Protein AF-A0A956H281-F1 (afdb_monomer_lite)

pLDDT: mean 87.61, std 15.19, range [28.48, 98.5]

Secondary structure (DSSP, 8-state):
----------TTSS--PPPPPP--SHHHHHHHHHHHHHTT-HHHHHHHHHHTHHHHHHHHHHHTS-SS--TTHHHHHHHHHHHHHHHHHHSS--HHHHHHH-TTS-HHHHHHHHHHHHHHHHHTT-HHHHHHHHHHHHHHHTT--SHHHHHHHHHHHHHHHHHHHHTT-HHHHHHHHHHHHHHHHHHT-HHHHHHHHHHHHHHHHHTTS--SSHHHHHHHHHHTT-HHHHHHHHHHHHH-TT---SEEEEEEETTEEEETTT----TT--EEEEEEESSPPPHHHHHHHHHHHHHHHTT-HHHHHHHHHHHHHH-TT--

Sequence (319 aa):
MKRATLAHMGIFDRFRRKPSAEPQTPAQLFEALKEALVTGEAQRFEALCREHRAEIVAAFPSWQKPGKAPEDLETTVQVLGTTAQFLATALGEPEPWRRLTEPEDNPFVRWQAAREGIMQRVEVLDYAGAVERALALLVDLDSCSGSGRDQEEEITRGMLGQLLRHLGRVDEALPHLEWTLARCQAQGDAEGIGVYLRQLHEADRDRGRPSTWALRLAEHLEANGDADEAAWLRSVVRRFPEGEPLLRMVVSVDGRRFELDEARLEEGRTVQVLFQRNREVLAPAQRWTERGREHGSGERFEEAIACFVAAAEADVHDP

Radius of gyration: 31.26 Å; chains: 1; bounding box: 123×38×73 Å

Foldseek 3Di:
DDDDDDDDDDPPPPPDDDPDPDQPDLVSLLVQLLVCVVVVVVVSNLVSCVVCVVVCLVCLVVLVCPVDQDPCNPSSVVSLQVSQVCCVPPVVNNVSVCVAPPDPPDVVNVLVVLQVVLVVCVVVLNLVVSLVSLVVSLVVLVVDDDDVSVVSLLVSLCSNLLSCVLQLVLVVSVVSLVVNLVVCVVVVVLVSVLVSLVSQQQSCLSVQAQRPSLQVNLVSCVVVPNNLSSVVSVVQCVVCVGGDDQKFKWKQWQNGIDGPVGDDDDPPIDIDIDIDGSHDQRPSLVVLQVVLVVCVVVVNNVSSVVSNVSSCVSGVPPD

Structure (mmCIF, N/CA/C/O backbone):
data_AF-A0A956H281-F1
#
_entry.id   AF-A0A956H281-F1
#
loop_
_atom_site.group_PDB
_atom_site.id
_atom_site.type_symbol
_atom_site.label_atom_id
_atom_site.label_alt_id
_atom_site.label_comp_id
_atom_site.label_asym_id
_atom_site.label_entity_id
_atom_site.label_seq_id
_atom_site.pdbx_PDB_ins_code
_atom_site.Cartn_x
_atom_site.Cartn_y
_atom_site.Cartn_z
_atom_site.occupancy
_atom_site.B_iso_or_equiv
_atom_site.auth_seq_id
_atom_site.auth_comp_id
_atom_site.auth_asym_id
_atom_site.auth_atom_id
_atom_site.pdbx_PDB_model_num
ATOM 1 N N . MET A 1 1 ? 90.650 21.801 -15.933 1.00 38.12 1 MET A N 1
ATOM 2 C CA . MET A 1 1 ? 90.282 23.226 -15.754 1.00 38.12 1 MET A CA 1
ATOM 3 C C . MET A 1 1 ? 89.001 23.489 -16.551 1.00 38.12 1 MET A C 1
ATOM 5 O O . MET A 1 1 ? 88.986 23.102 -17.708 1.00 38.12 1 MET A O 1
ATOM 9 N N . LYS A 1 2 ? 87.992 24.141 -15.935 1.00 32.16 2 LYS A N 1
ATOM 10 C CA . LYS A 1 2 ? 86.658 24.574 -16.456 1.00 32.16 2 LYS A CA 1
ATOM 11 C C . LYS A 1 2 ? 85.610 23.448 -16.619 1.00 32.16 2 LYS A C 1
ATOM 13 O O . LYS A 1 2 ? 85.784 22.566 -17.441 1.00 32.16 2 LYS A O 1
ATOM 18 N N . ARG A 1 3 ? 84.688 23.279 -15.656 1.00 28.48 3 ARG A N 1
ATOM 19 C CA . ARG A 1 3 ? 83.401 23.978 -15.365 1.00 28.48 3 ARG A CA 1
ATOM 20 C C . ARG A 1 3 ? 82.244 23.524 -16.272 1.00 28.48 3 ARG A C 1
ATOM 22 O O . ARG A 1 3 ? 82.272 23.746 -17.472 1.00 28.48 3 ARG A O 1
ATOM 29 N N . ALA A 1 4 ? 81.243 22.922 -15.631 1.00 36.03 4 ALA A N 1
ATOM 30 C CA . ALA A 1 4 ? 79.936 22.551 -16.162 1.00 36.03 4 ALA A CA 1
ATOM 31 C C . ALA A 1 4 ? 78.980 23.753 -16.236 1.00 36.03 4 ALA A C 1
ATOM 33 O O . ALA A 1 4 ? 79.090 24.608 -15.360 1.00 36.03 4 ALA A O 1
ATOM 34 N N . THR A 1 5 ? 78.010 23.728 -17.169 1.00 33.06 5 THR A N 1
ATOM 35 C CA . THR A 1 5 ? 76.572 23.937 -16.869 1.00 33.06 5 THR A CA 1
ATOM 36 C C . THR A 1 5 ? 75.633 23.638 -18.055 1.00 33.06 5 THR A C 1
ATOM 38 O O . THR A 1 5 ? 75.734 24.254 -19.106 1.00 33.06 5 THR A O 1
ATOM 41 N N . LEU A 1 6 ? 74.697 22.718 -17.779 1.00 33.94 6 LEU A N 1
ATOM 42 C CA . LEU A 1 6 ? 73.234 22.745 -17.972 1.00 33.94 6 LEU A CA 1
ATOM 43 C C . LEU A 1 6 ? 72.568 22.889 -19.358 1.00 33.94 6 LEU A C 1
ATOM 45 O O . LEU A 1 6 ? 72.765 23.827 -20.119 1.00 33.94 6 LEU A O 1
ATOM 49 N N . ALA A 1 7 ? 71.667 21.925 -19.566 1.00 43.41 7 ALA A N 1
ATOM 50 C CA . ALA A 1 7 ? 70.742 21.724 -20.665 1.00 43.41 7 ALA A CA 1
ATOM 51 C C . ALA A 1 7 ? 69.523 22.662 -20.632 1.00 43.41 7 ALA A C 1
ATOM 53 O O . ALA A 1 7 ? 69.051 23.057 -19.565 1.00 43.41 7 ALA A O 1
ATOM 54 N N . HIS A 1 8 ? 68.926 22.875 -21.805 1.00 34.09 8 HIS A N 1
ATOM 55 C CA . HIS A 1 8 ? 67.527 23.274 -21.934 1.00 34.09 8 HIS A CA 1
ATOM 56 C C . HIS A 1 8 ? 66.805 22.297 -22.870 1.00 34.09 8 HIS A C 1
ATOM 58 O O . HIS A 1 8 ? 66.906 22.381 -24.091 1.00 34.09 8 HIS A O 1
ATOM 64 N N . MET A 1 9 ? 66.102 21.333 -22.267 1.00 36.34 9 MET A N 1
ATOM 65 C CA . MET A 1 9 ? 65.045 20.564 -22.922 1.00 36.34 9 MET A CA 1
ATOM 66 C C . MET A 1 9 ? 63.799 21.449 -23.009 1.00 36.34 9 MET A C 1
ATOM 68 O O . MET A 1 9 ? 63.316 21.942 -21.989 1.00 36.34 9 MET A O 1
ATOM 72 N N . GLY A 1 10 ? 63.299 21.658 -24.225 1.00 30.72 10 GLY A N 1
ATOM 73 C CA . GLY A 1 10 ? 62.059 22.385 -24.481 1.00 30.72 10 GLY A CA 1
ATOM 74 C C . GLY A 1 10 ? 60.839 21.630 -23.949 1.00 30.72 10 GLY A C 1
ATOM 75 O O . GLY A 1 10 ? 60.672 20.437 -24.179 1.00 30.72 10 GLY A O 1
ATOM 76 N N . ILE A 1 11 ? 59.978 22.362 -23.245 1.00 45.19 11 ILE A N 1
ATOM 77 C CA . ILE A 1 11 ? 58.789 21.901 -22.508 1.00 45.19 11 ILE A CA 1
ATOM 78 C C . ILE A 1 11 ? 57.563 21.629 -23.417 1.00 45.19 11 ILE A C 1
ATOM 80 O O . ILE A 1 11 ? 56.494 21.283 -22.927 1.00 45.19 11 ILE A O 1
ATOM 84 N N . PHE A 1 12 ? 57.690 21.705 -24.747 1.00 40.00 12 PHE A N 1
ATOM 85 C CA . PHE A 1 12 ? 56.527 21.705 -25.653 1.00 40.00 12 PHE A CA 1
ATOM 86 C C . PHE A 1 12 ? 56.254 20.416 -26.447 1.00 40.00 12 PHE A C 1
ATOM 88 O O . PHE A 1 12 ? 55.289 20.383 -27.203 1.00 40.00 12 PHE A O 1
ATOM 95 N N . ASP A 1 13 ? 56.991 19.323 -26.231 1.00 36.59 13 ASP A N 1
ATOM 96 C CA . ASP A 1 13 ? 56.811 18.083 -27.019 1.00 36.59 13 ASP A CA 1
ATOM 97 C C . ASP A 1 13 ? 55.879 17.023 -26.386 1.00 36.59 13 ASP A C 1
ATOM 99 O O . ASP A 1 13 ? 55.842 15.871 -26.818 1.00 36.59 13 ASP A O 1
ATOM 103 N N . ARG A 1 14 ? 55.096 17.374 -25.350 1.00 40.44 14 ARG A N 1
ATOM 104 C CA . ARG A 1 14 ? 54.318 16.391 -24.557 1.00 40.44 14 ARG A CA 1
ATOM 105 C C . ARG A 1 14 ? 52.810 16.308 -24.843 1.00 40.44 14 ARG A C 1
ATOM 107 O O . ARG A 1 14 ? 52.121 15.567 -24.150 1.00 40.44 14 ARG A O 1
ATOM 114 N N . PHE A 1 15 ? 52.289 16.980 -25.872 1.00 48.88 15 PHE A N 1
ATOM 115 C CA . PHE A 1 15 ? 50.856 16.928 -26.223 1.00 48.88 15 PHE A CA 1
ATOM 116 C C . PHE A 1 15 ? 50.593 16.549 -27.681 1.00 48.88 15 PHE A C 1
ATOM 118 O O . PHE A 1 15 ? 49.875 17.230 -28.407 1.00 48.88 15 PHE A O 1
ATOM 125 N N . ARG A 1 16 ? 51.114 15.395 -28.101 1.00 43.09 16 ARG A N 1
ATOM 126 C CA . ARG A 1 16 ? 50.579 14.681 -29.265 1.00 43.09 16 ARG A CA 1
ATOM 127 C C . ARG A 1 16 ? 49.916 13.397 -28.771 1.00 43.09 16 ARG A C 1
ATOM 129 O O . ARG A 1 16 ? 50.533 12.335 -28.747 1.00 43.09 16 ARG A O 1
ATOM 136 N N . ARG A 1 17 ? 48.663 13.513 -28.305 1.00 42.38 17 ARG A N 1
ATOM 137 C CA . ARG A 1 17 ? 47.767 12.354 -28.135 1.00 42.38 17 ARG A CA 1
ATOM 138 C C . ARG A 1 17 ? 47.756 11.630 -29.489 1.00 42.38 17 ARG A C 1
ATOM 140 O O . ARG A 1 17 ? 47.518 12.266 -30.516 1.00 42.38 17 ARG A O 1
ATOM 147 N N . LYS A 1 18 ? 48.103 10.338 -29.500 1.00 36.50 18 LYS A N 1
ATOM 148 C CA . LYS A 1 18 ? 47.919 9.477 -30.678 1.00 36.50 18 LYS A CA 1
ATOM 149 C C . LYS A 1 18 ? 46.468 9.635 -31.155 1.00 36.50 18 LYS A C 1
ATOM 151 O O . LYS A 1 18 ? 45.598 9.685 -30.285 1.00 36.50 18 LYS A O 1
ATOM 156 N N . PRO A 1 19 ? 46.196 9.696 -32.471 1.00 41.03 19 PRO A N 1
ATOM 157 C CA . PRO A 1 19 ? 44.829 9.547 -32.945 1.00 41.03 19 PRO A CA 1
ATOM 158 C C . PRO A 1 19 ? 44.308 8.222 -32.387 1.00 41.03 19 PRO A C 1
ATOM 160 O O . PRO A 1 19 ? 44.956 7.182 -32.546 1.00 41.03 19 PRO A O 1
ATOM 163 N N . SER A 1 20 ? 43.220 8.296 -31.624 1.00 48.25 20 SER A N 1
ATOM 164 C CA . SER A 1 20 ? 42.459 7.135 -31.177 1.00 48.25 20 SER A CA 1
ATOM 165 C C . SER A 1 20 ? 42.220 6.274 -32.412 1.00 48.25 20 SER A C 1
ATOM 167 O O . SER A 1 20 ? 41.778 6.805 -33.429 1.00 48.25 20 SER A O 1
ATOM 169 N N . ALA A 1 21 ? 42.592 4.995 -32.368 1.00 56.97 21 ALA A N 1
ATOM 170 C CA . ALA A 1 21 ? 42.299 4.090 -33.472 1.00 56.97 21 ALA A CA 1
ATOM 171 C C . ALA A 1 21 ? 40.795 4.170 -33.775 1.00 56.97 21 ALA A C 1
ATOM 173 O O . ALA A 1 21 ? 39.998 4.117 -32.835 1.00 56.97 21 ALA A O 1
ATOM 174 N N . GLU A 1 22 ? 40.432 4.351 -35.048 1.00 61.66 22 GLU A N 1
ATOM 175 C CA . GLU A 1 22 ? 39.033 4.328 -35.482 1.00 61.66 22 GLU A CA 1
ATOM 176 C C . GLU A 1 22 ? 38.361 3.072 -34.906 1.00 61.66 22 GLU A C 1
ATOM 178 O O . GLU A 1 22 ? 38.964 1.992 -34.953 1.00 61.66 22 GLU A O 1
ATOM 183 N N . PRO A 1 23 ? 37.169 3.187 -34.299 1.00 68.25 23 PRO A N 1
ATOM 184 C CA . PRO A 1 23 ? 36.487 2.032 -33.737 1.00 68.25 23 PRO A CA 1
ATOM 185 C C . PRO A 1 23 ? 36.197 1.026 -34.858 1.00 68.25 23 PRO A C 1
ATOM 187 O O . PRO A 1 23 ? 35.437 1.305 -35.775 1.00 68.25 23 PRO A O 1
ATOM 190 N N . GLN A 1 24 ? 36.817 -0.155 -34.793 1.00 71.06 24 GLN A N 1
ATOM 191 C CA . GLN A 1 24 ? 36.737 -1.167 -35.858 1.00 71.06 24 GLN A CA 1
ATOM 192 C C . GLN A 1 24 ? 35.595 -2.167 -35.643 1.00 71.06 24 GLN A C 1
ATOM 194 O O . GLN A 1 24 ? 35.355 -3.035 -36.482 1.00 71.06 24 GLN A O 1
ATOM 199 N N . THR A 1 25 ? 34.912 -2.097 -34.497 1.00 86.25 25 THR A N 1
ATOM 200 C CA . THR A 1 25 ? 33.844 -3.027 -34.119 1.00 86.25 25 THR A CA 1
ATOM 201 C C . THR A 1 25 ? 32.684 -2.301 -33.434 1.00 86.25 25 THR A C 1
ATOM 203 O O . THR A 1 25 ? 32.912 -1.297 -32.753 1.00 86.25 25 THR A O 1
ATOM 206 N N . PRO A 1 26 ? 31.453 -2.845 -33.509 1.00 86.44 26 PRO A N 1
ATOM 207 C CA . PRO A 1 26 ? 30.291 -2.308 -32.799 1.00 86.44 26 PRO A CA 1
ATOM 208 C C . PRO A 1 26 ? 30.505 -2.088 -31.296 1.00 86.44 26 PRO A C 1
ATOM 210 O O . PRO A 1 26 ? 29.993 -1.124 -30.740 1.00 86.44 26 PRO A O 1
ATOM 213 N N . ALA A 1 27 ? 31.265 -2.967 -30.636 1.00 86.88 27 ALA A N 1
ATOM 214 C CA . ALA A 1 27 ? 31.564 -2.845 -29.210 1.00 86.88 27 ALA A CA 1
ATOM 215 C C . ALA A 1 27 ? 32.538 -1.692 -28.918 1.00 86.88 27 ALA A C 1
ATOM 217 O O . ALA A 1 27 ? 32.318 -0.918 -27.994 1.00 86.88 27 ALA A O 1
ATOM 218 N N . GLN A 1 28 ? 33.589 -1.532 -29.730 1.00 89.50 28 GLN A N 1
ATOM 219 C CA . GLN A 1 28 ? 34.530 -0.414 -29.586 1.00 89.50 28 GLN A CA 1
ATOM 220 C C . GLN A 1 28 ? 33.864 0.934 -29.868 1.00 89.50 28 GLN A C 1
ATOM 222 O O . GLN A 1 28 ? 34.185 1.918 -29.210 1.00 89.50 28 GLN A O 1
ATOM 227 N N . LEU A 1 29 ? 32.931 0.976 -30.822 1.00 91.81 29 LEU A N 1
ATOM 228 C CA . LEU A 1 29 ? 32.155 2.175 -31.117 1.00 91.81 29 LEU A CA 1
ATOM 229 C C . LEU A 1 29 ? 31.238 2.551 -29.947 1.00 91.81 29 LEU A C 1
ATOM 231 O O . LEU A 1 29 ? 31.188 3.718 -29.568 1.00 91.81 29 LEU A O 1
ATOM 235 N N . PHE A 1 30 ? 30.577 1.566 -29.332 1.00 91.38 30 PHE A N 1
ATOM 236 C CA . PHE A 1 30 ? 29.772 1.785 -28.131 1.00 91.38 30 PHE A CA 1
ATOM 237 C C . PHE A 1 30 ? 30.612 2.338 -26.969 1.00 91.38 30 PHE A C 1
ATOM 239 O O . PHE A 1 30 ? 30.243 3.346 -26.370 1.00 91.38 30 PHE A O 1
ATOM 246 N N . GLU A 1 31 ? 31.782 1.750 -26.703 1.00 91.44 31 GLU A N 1
ATOM 247 C CA . GLU A 1 31 ? 32.702 2.242 -25.668 1.00 91.44 31 GLU A CA 1
ATOM 248 C C . GLU A 1 31 ? 33.258 3.640 -25.984 1.00 91.44 31 GLU A C 1
ATOM 250 O O . GLU A 1 31 ? 33.406 4.458 -25.081 1.00 91.44 31 GLU A O 1
ATOM 255 N N . ALA A 1 32 ? 33.512 3.966 -27.254 1.00 92.75 32 ALA A N 1
ATOM 256 C CA . ALA A 1 32 ? 33.961 5.301 -27.653 1.00 92.75 32 ALA A CA 1
ATOM 257 C C . ALA A 1 32 ? 32.869 6.370 -27.461 1.00 92.75 32 ALA A C 1
ATOM 259 O O . ALA A 1 32 ? 33.164 7.476 -27.001 1.00 92.75 32 ALA A O 1
ATOM 260 N N . LEU A 1 33 ? 31.610 6.044 -27.783 1.00 93.94 33 LEU A N 1
ATOM 261 C CA . LEU A 1 33 ? 30.450 6.905 -27.516 1.00 93.94 33 LEU A CA 1
ATOM 262 C C . LEU A 1 33 ? 30.255 7.104 -26.010 1.00 93.94 33 LEU A C 1
ATOM 264 O O . LEU A 1 33 ? 30.033 8.225 -25.553 1.00 93.94 33 LEU A O 1
ATOM 268 N N . LYS A 1 34 ? 30.396 6.026 -25.239 1.00 93.06 34 LYS A N 1
ATOM 269 C CA . LYS A 1 34 ? 30.320 6.030 -23.779 1.00 93.06 34 LYS A CA 1
ATOM 270 C C . LYS A 1 34 ? 31.407 6.880 -23.137 1.00 93.06 34 LYS A C 1
ATOM 272 O O . LYS A 1 34 ? 31.093 7.735 -22.314 1.00 93.06 34 LYS A O 1
ATOM 277 N N . GLU A 1 35 ? 32.662 6.706 -23.545 1.00 93.75 35 GLU A N 1
ATOM 278 C CA . GLU A 1 35 ? 33.783 7.524 -23.078 1.00 93.75 35 GLU A CA 1
ATOM 279 C C . GLU A 1 35 ? 33.525 9.009 -23.362 1.00 93.75 35 GLU A C 1
ATOM 281 O O . GLU A 1 35 ? 33.652 9.836 -22.459 1.00 93.75 35 GLU A O 1
ATOM 286 N N . ALA A 1 36 ? 33.115 9.352 -24.589 1.00 93.19 36 ALA A N 1
ATOM 287 C CA . ALA A 1 36 ? 32.834 10.734 -24.972 1.00 93.19 36 ALA A CA 1
ATOM 288 C C . ALA A 1 36 ? 31.702 11.350 -24.131 1.00 93.19 36 ALA A C 1
ATOM 290 O O . ALA A 1 36 ? 31.794 12.510 -23.732 1.00 93.19 36 ALA A O 1
ATOM 291 N N . LEU A 1 37 ? 30.663 10.574 -23.814 1.00 89.81 37 LEU A N 1
ATOM 292 C CA . LEU A 1 37 ? 29.536 11.030 -23.005 1.00 89.81 37 LEU A CA 1
ATOM 293 C C . LEU A 1 37 ? 29.922 11.229 -21.528 1.00 89.81 37 LEU A C 1
ATOM 295 O O . LEU A 1 37 ? 29.640 12.281 -20.959 1.00 89.81 37 LEU A O 1
ATOM 299 N N . VAL A 1 38 ? 30.627 10.263 -20.927 1.00 89.56 38 VAL A N 1
ATOM 300 C CA . VAL A 1 38 ? 31.075 10.311 -19.519 1.00 89.56 38 VAL A CA 1
ATOM 301 C C . VAL A 1 38 ? 32.089 11.431 -19.283 1.00 89.56 38 VAL A C 1
ATOM 303 O O . VAL A 1 38 ? 32.082 12.073 -18.235 1.00 89.56 38 VAL A O 1
ATOM 306 N N . THR A 1 39 ? 32.961 11.691 -20.258 1.00 92.38 39 THR A N 1
ATOM 307 C CA . THR A 1 39 ? 33.977 12.753 -20.175 1.00 92.38 39 THR A CA 1
ATOM 308 C C . THR A 1 39 ? 33.453 14.138 -20.571 1.00 92.38 39 THR A C 1
ATOM 310 O O . THR A 1 39 ? 34.176 15.123 -20.422 1.00 92.38 39 THR A O 1
ATOM 313 N N . GLY A 1 40 ? 32.205 14.240 -21.046 1.00 90.25 40 GLY A N 1
ATOM 314 C CA . GLY A 1 40 ? 31.593 15.500 -21.480 1.00 90.25 40 GLY A CA 1
ATOM 315 C C . GLY A 1 40 ? 32.116 16.030 -22.823 1.00 90.25 40 GLY A C 1
ATOM 316 O O . GLY A 1 40 ? 31.937 17.208 -23.136 1.00 90.25 40 GLY A O 1
ATOM 317 N N . GLU A 1 41 ? 32.757 15.191 -23.638 1.00 93.88 41 GLU A N 1
ATOM 318 C CA . GLU A 1 41 ? 33.301 15.541 -24.955 1.00 93.88 41 GLU A CA 1
ATOM 319 C C . GLU A 1 41 ? 32.192 15.577 -26.033 1.00 93.88 41 GLU A C 1
ATOM 321 O O . GLU A 1 41 ? 32.197 14.803 -26.992 1.00 93.88 41 GLU A O 1
ATOM 326 N N . ALA A 1 42 ? 31.240 16.511 -25.908 1.00 90.00 42 ALA A N 1
ATOM 327 C CA . ALA A 1 42 ? 30.058 16.603 -26.778 1.00 90.00 42 ALA A CA 1
ATOM 328 C C . ALA A 1 42 ? 30.396 16.641 -28.282 1.00 90.00 42 ALA A C 1
ATOM 330 O O . ALA A 1 42 ? 29.810 15.906 -29.070 1.00 90.00 42 ALA A O 1
ATOM 331 N N . GLN A 1 43 ? 31.397 17.429 -28.694 1.00 91.94 43 GLN A N 1
ATOM 332 C CA . GLN A 1 43 ? 31.804 17.511 -30.106 1.00 91.94 43 GLN A CA 1
ATOM 333 C C . GLN A 1 43 ? 32.313 16.172 -30.656 1.00 91.94 43 GLN A C 1
ATOM 335 O O . GLN A 1 43 ? 32.044 15.839 -31.809 1.00 91.94 43 GLN A O 1
ATOM 340 N N . ARG A 1 44 ? 33.031 15.396 -29.834 1.00 93.56 44 ARG A N 1
ATOM 341 C CA . ARG A 1 44 ? 33.529 14.070 -30.213 1.00 93.56 44 ARG A CA 1
ATOM 342 C C . ARG A 1 44 ? 32.381 13.077 -30.322 1.00 93.56 44 ARG A C 1
ATOM 344 O O . ARG A 1 44 ? 32.339 12.323 -31.287 1.00 93.56 44 ARG A O 1
ATOM 351 N N . PHE A 1 45 ? 31.442 13.108 -29.378 1.00 94.81 45 PHE A N 1
ATOM 352 C CA . PHE A 1 45 ? 30.235 12.285 -29.429 1.00 94.81 45 PHE A CA 1
ATOM 353 C C . PHE A 1 45 ? 29.445 12.533 -30.720 1.00 94.81 45 PHE A C 1
ATOM 355 O O . PHE A 1 45 ? 29.139 11.599 -31.458 1.00 94.81 45 PHE A O 1
ATOM 362 N N . GLU A 1 46 ? 29.170 13.798 -31.046 1.00 94.69 46 GLU A N 1
ATOM 363 C CA . GLU A 1 46 ? 28.433 14.121 -32.265 1.00 94.69 46 GLU A CA 1
ATOM 364 C C . GLU A 1 46 ? 29.203 13.757 -33.543 1.00 94.69 46 GLU A C 1
ATOM 366 O O . GLU A 1 46 ? 28.589 13.359 -34.534 1.00 94.69 46 GLU A O 1
ATOM 371 N N . ALA A 1 47 ? 30.532 13.910 -33.549 1.00 93.25 47 ALA A N 1
ATOM 372 C CA . ALA A 1 47 ? 31.376 13.512 -34.672 1.00 93.25 47 ALA A CA 1
ATOM 373 C C . ALA A 1 47 ? 31.302 11.998 -34.909 1.00 93.25 47 ALA A C 1
ATOM 375 O O . ALA A 1 47 ? 31.007 11.588 -36.029 1.00 93.25 47 ALA A O 1
ATOM 376 N N . LEU A 1 48 ? 31.444 11.191 -33.851 1.00 94.88 48 LEU A N 1
ATOM 377 C CA . LEU A 1 48 ? 31.296 9.734 -33.913 1.00 94.88 48 LEU A CA 1
ATOM 378 C C . LEU A 1 48 ? 29.915 9.330 -34.447 1.00 94.88 48 LEU A C 1
ATOM 380 O O . LEU A 1 48 ? 29.820 8.474 -35.323 1.00 94.88 48 LEU A O 1
ATOM 384 N N . CYS A 1 49 ? 28.847 9.986 -33.981 1.00 94.75 49 CYS A N 1
ATOM 385 C CA . CYS A 1 49 ? 27.490 9.739 -34.468 1.00 94.75 49 CYS A CA 1
ATOM 386 C C . CYS A 1 49 ? 27.309 10.071 -35.957 1.00 94.75 49 CYS A C 1
ATOM 388 O O . CYS A 1 49 ? 26.599 9.357 -36.664 1.00 94.75 49 CYS A O 1
ATOM 390 N N . ARG A 1 50 ? 27.927 11.155 -36.445 1.00 94.12 50 ARG A N 1
ATOM 391 C CA . ARG A 1 50 ? 27.861 11.559 -37.861 1.00 94.12 50 ARG A CA 1
ATOM 392 C C . ARG A 1 50 ? 28.674 10.631 -38.757 1.00 94.12 50 ARG A C 1
ATOM 394 O O . ARG A 1 50 ? 28.184 10.238 -39.811 1.00 94.12 50 ARG A O 1
ATOM 401 N N . GLU A 1 51 ? 29.890 10.301 -38.339 1.00 94.50 51 GLU A N 1
ATOM 402 C CA . GLU A 1 51 ? 30.848 9.501 -39.102 1.00 94.50 51 GLU A CA 1
ATOM 403 C C . GLU A 1 51 ? 30.412 8.038 -39.206 1.00 94.50 51 GLU A C 1
ATOM 405 O O . GLU A 1 51 ? 30.376 7.481 -40.300 1.00 94.50 51 GLU A O 1
ATOM 410 N N . HIS A 1 52 ? 29.959 7.451 -38.097 1.00 93.88 52 HIS A N 1
ATOM 411 C CA . HIS A 1 52 ? 29.586 6.037 -38.025 1.00 93.88 52 HIS A CA 1
ATOM 412 C C . HIS A 1 52 ? 28.072 5.799 -38.086 1.00 93.88 52 HIS A C 1
ATOM 414 O O . HIS A 1 52 ? 27.597 4.736 -37.695 1.00 93.88 52 HIS A O 1
ATOM 420 N N . ARG A 1 53 ? 27.281 6.760 -38.587 1.00 92.31 53 ARG A N 1
ATOM 421 C CA . ARG A 1 53 ? 25.801 6.715 -38.602 1.00 92.31 53 ARG A CA 1
ATOM 422 C C . ARG A 1 53 ? 25.227 5.345 -38.984 1.00 92.31 53 ARG A C 1
ATOM 424 O O . ARG A 1 53 ? 24.419 4.791 -38.244 1.00 92.31 53 ARG A O 1
ATOM 431 N N . ALA A 1 54 ? 25.625 4.803 -40.136 1.00 91.44 54 ALA A N 1
ATOM 432 C CA . ALA A 1 54 ? 25.075 3.548 -40.652 1.00 91.44 54 ALA A CA 1
ATOM 433 C C . ALA A 1 54 ? 25.468 2.335 -39.791 1.00 91.44 54 ALA A C 1
ATOM 435 O O . ALA A 1 54 ? 24.653 1.444 -39.557 1.00 91.44 54 ALA A O 1
ATOM 436 N N . GLU A 1 55 ? 26.702 2.324 -39.285 1.00 92.94 55 GLU A N 1
ATOM 437 C CA . GLU A 1 55 ? 27.223 1.274 -38.407 1.00 92.94 55 GLU A CA 1
ATOM 438 C C . GLU A 1 55 ? 26.511 1.290 -37.056 1.00 92.94 55 GLU A C 1
ATOM 440 O O . GLU A 1 55 ? 26.129 0.234 -36.555 1.00 92.94 55 GLU A O 1
ATOM 445 N N . ILE A 1 56 ? 26.264 2.484 -36.507 1.00 93.19 56 ILE A N 1
ATOM 446 C CA . ILE A 1 56 ? 25.506 2.670 -35.271 1.00 93.19 56 ILE A CA 1
ATOM 447 C C . ILE A 1 56 ? 24.088 2.137 -35.445 1.00 93.19 56 ILE A C 1
ATOM 449 O O . ILE A 1 56 ? 23.658 1.317 -34.642 1.00 93.19 56 ILE A O 1
ATOM 453 N N . VAL A 1 57 ? 23.369 2.552 -36.494 1.00 92.50 57 VAL A N 1
ATOM 454 C CA . VAL A 1 57 ? 21.987 2.103 -36.741 1.00 92.50 57 VAL A CA 1
ATOM 455 C C . VAL A 1 57 ? 21.919 0.580 -36.897 1.00 92.50 57 VAL A C 1
ATOM 457 O O . VAL A 1 57 ? 21.044 -0.055 -36.309 1.00 92.50 57 VAL A O 1
ATOM 460 N N . ALA A 1 58 ? 22.863 -0.024 -37.626 1.00 91.75 58 ALA A N 1
ATOM 461 C CA . ALA A 1 58 ? 22.920 -1.474 -37.813 1.00 91.75 58 ALA A CA 1
ATOM 462 C C . ALA A 1 58 ? 23.273 -2.235 -36.520 1.00 91.75 58 ALA A C 1
ATOM 464 O O . ALA A 1 58 ? 22.727 -3.309 -36.263 1.00 91.75 58 ALA A O 1
ATOM 465 N N . ALA A 1 59 ? 24.170 -1.689 -35.697 1.00 91.19 59 ALA A N 1
ATOM 466 C CA . ALA A 1 59 ? 24.616 -2.297 -34.447 1.00 91.19 59 ALA A CA 1
ATOM 467 C C . ALA A 1 59 ? 23.651 -2.082 -33.274 1.00 91.19 59 ALA A C 1
ATOM 469 O O . ALA A 1 59 ? 23.645 -2.889 -32.340 1.00 91.19 59 ALA A O 1
ATOM 470 N N . PHE A 1 60 ? 22.830 -1.031 -33.323 1.00 90.56 60 PHE A N 1
ATOM 471 C CA . PHE A 1 60 ? 21.976 -0.580 -32.226 1.00 90.56 60 PHE A CA 1
ATOM 472 C C . PHE A 1 60 ? 21.163 -1.706 -31.559 1.00 90.56 60 PHE A C 1
ATOM 474 O O . PHE A 1 60 ? 21.187 -1.795 -30.330 1.00 90.56 60 PHE A O 1
ATOM 481 N N . PRO A 1 61 ? 20.517 -2.636 -32.301 1.00 86.69 61 PRO A N 1
ATOM 482 C CA . PRO A 1 61 ? 19.759 -3.730 -31.687 1.00 86.69 61 PRO A CA 1
ATOM 483 C C . PRO A 1 61 ? 20.601 -4.660 -30.804 1.00 86.69 61 PRO A C 1
ATOM 485 O O . PRO A 1 61 ? 20.098 -5.202 -29.821 1.00 86.69 61 PRO A O 1
ATOM 488 N N . SER A 1 62 ? 21.879 -4.855 -31.140 1.00 84.62 62 SER A N 1
ATOM 489 C CA . SER A 1 62 ? 22.791 -5.704 -30.363 1.00 84.62 62 SER A CA 1
ATOM 490 C C . SER A 1 62 ? 23.212 -5.052 -29.045 1.00 84.62 62 SER A C 1
ATOM 492 O O . SER A 1 62 ? 23.428 -5.750 -28.057 1.00 84.62 62 SER A O 1
ATOM 494 N N . TRP A 1 63 ? 23.250 -3.718 -28.996 1.00 86.31 63 TRP A N 1
ATOM 495 C CA . TRP A 1 63 ? 23.562 -2.960 -27.785 1.00 86.31 63 TRP A CA 1
ATOM 496 C C . TRP A 1 63 ? 22.403 -2.947 -26.783 1.00 86.31 63 TRP A C 1
ATOM 498 O O . TRP A 1 63 ? 22.631 -2.828 -25.585 1.00 86.31 63 TRP A O 1
ATOM 508 N N . GLN A 1 64 ? 21.163 -3.126 -27.257 1.00 77.44 64 GLN A N 1
ATOM 509 C CA . GLN A 1 64 ? 19.973 -3.257 -26.404 1.00 77.44 64 GLN A CA 1
ATOM 510 C C . GLN A 1 64 ? 19.914 -4.602 -25.657 1.00 77.44 64 GLN A C 1
ATOM 512 O O . GLN A 1 64 ? 19.192 -4.725 -24.671 1.00 77.44 64 GLN A O 1
ATOM 517 N N . LYS A 1 65 ? 20.640 -5.624 -26.131 1.00 68.69 65 LYS A N 1
ATOM 518 C CA . LYS A 1 65 ? 20.628 -6.987 -25.577 1.00 68.69 65 LYS A CA 1
ATOM 519 C C . LYS A 1 65 ? 22.046 -7.447 -25.229 1.00 68.69 65 LYS A C 1
ATOM 521 O O . LYS A 1 65 ? 22.537 -8.404 -25.836 1.00 68.69 65 LYS A O 1
ATOM 526 N N . PRO A 1 66 ? 22.736 -6.792 -24.280 1.00 58.12 66 PRO A N 1
ATOM 527 C CA . PRO A 1 66 ? 24.034 -7.282 -23.851 1.00 58.12 66 PRO A CA 1
ATOM 528 C C . PRO A 1 66 ? 23.834 -8.679 -23.241 1.00 58.12 66 PRO A C 1
ATOM 530 O O . PRO A 1 66 ? 22.995 -8.870 -22.365 1.00 58.12 66 PRO A O 1
ATOM 533 N N . GLY A 1 67 ? 24.568 -9.685 -23.734 1.00 56.34 67 GLY A N 1
ATOM 534 C CA . GLY A 1 67 ? 24.400 -11.090 -23.317 1.00 56.34 67 GLY A CA 1
ATOM 535 C C . GLY A 1 67 ? 24.603 -11.339 -21.812 1.00 56.34 67 GLY A C 1
ATOM 536 O O . GLY A 1 67 ? 24.230 -12.391 -21.302 1.00 56.34 67 GLY A O 1
ATOM 537 N N . LYS A 1 68 ? 25.169 -10.361 -21.099 1.00 57.28 68 LYS A N 1
ATOM 538 C CA . LYS A 1 68 ? 25.196 -10.238 -19.642 1.00 57.28 68 LYS A CA 1
ATOM 539 C C . LYS A 1 68 ? 24.844 -8.789 -19.295 1.00 57.28 68 LYS A C 1
ATOM 541 O O . LYS A 1 68 ? 25.279 -7.888 -20.009 1.00 57.28 68 LYS A O 1
ATOM 546 N N . ALA A 1 69 ? 24.102 -8.566 -18.209 1.00 59.47 69 ALA A N 1
ATOM 547 C CA . ALA A 1 69 ? 23.826 -7.215 -17.723 1.00 59.47 69 ALA A CA 1
ATOM 548 C C . ALA A 1 69 ? 25.149 -6.433 -17.527 1.00 59.47 69 ALA A C 1
ATOM 550 O O . ALA A 1 69 ? 26.072 -6.982 -16.912 1.00 59.47 69 ALA A O 1
ATOM 551 N N . PRO A 1 70 ? 25.271 -5.206 -18.068 1.00 69.00 70 PRO A N 1
ATOM 552 C CA . PRO A 1 70 ? 26.474 -4.399 -17.909 1.00 69.00 70 PRO A CA 1
ATOM 553 C C . PRO A 1 70 ? 26.660 -4.001 -16.442 1.00 69.00 70 PRO A C 1
ATOM 555 O O . PRO A 1 70 ? 25.682 -3.790 -15.726 1.00 69.00 70 PRO A O 1
ATOM 558 N N . GLU A 1 71 ? 27.916 -3.888 -15.998 1.00 71.81 71 GLU A N 1
ATOM 559 C CA . GLU A 1 71 ? 28.246 -3.444 -14.633 1.00 71.81 71 GLU A CA 1
ATOM 560 C C . GLU A 1 71 ? 27.768 -2.006 -14.363 1.00 71.81 71 GLU A C 1
ATOM 562 O O . GLU A 1 71 ? 27.481 -1.659 -13.221 1.00 71.81 71 GLU A O 1
ATOM 567 N N . ASP A 1 72 ? 27.611 -1.190 -15.411 1.00 79.38 72 ASP A N 1
ATOM 568 C CA . ASP A 1 72 ? 27.144 0.193 -15.352 1.00 79.38 72 ASP A CA 1
ATOM 569 C C . ASP A 1 72 ? 25.888 0.428 -16.208 1.00 79.38 72 ASP A C 1
ATOM 571 O O . ASP A 1 72 ? 25.883 1.109 -17.242 1.00 79.38 72 ASP A O 1
ATOM 575 N N . LEU A 1 73 ? 24.783 -0.157 -15.747 1.00 77.56 73 LEU A N 1
ATOM 576 C CA . LEU A 1 73 ? 23.482 -0.082 -16.409 1.00 77.56 73 LEU A CA 1
ATOM 577 C C . LEU A 1 73 ? 23.023 1.362 -16.672 1.00 77.56 73 LEU A C 1
ATOM 579 O O . LEU A 1 73 ? 22.551 1.649 -17.768 1.00 77.56 73 LEU A O 1
ATOM 583 N N . GLU A 1 74 ? 23.192 2.271 -15.709 1.00 77.31 74 GLU A N 1
ATOM 584 C CA . GLU A 1 74 ? 22.769 3.675 -15.832 1.00 77.31 74 GLU A CA 1
ATOM 585 C C . GLU A 1 74 ? 23.499 4.391 -16.976 1.00 77.31 74 GLU A C 1
ATOM 587 O O . GLU A 1 74 ? 22.863 4.928 -17.886 1.00 77.31 74 GLU A O 1
ATOM 592 N N . THR A 1 75 ? 24.830 4.303 -16.999 1.00 83.31 75 THR A N 1
ATOM 593 C CA . THR A 1 75 ? 25.661 4.853 -18.076 1.00 83.31 75 THR A CA 1
ATOM 594 C C . THR A 1 75 ? 25.287 4.243 -19.425 1.00 83.31 75 THR A C 1
ATOM 596 O O . THR A 1 75 ? 25.168 4.948 -20.425 1.00 83.31 75 THR A O 1
ATOM 599 N N . THR A 1 76 ? 25.056 2.930 -19.467 1.00 86.19 76 THR A N 1
ATOM 600 C CA . THR A 1 76 ? 24.664 2.217 -20.691 1.00 86.19 76 THR A CA 1
ATOM 601 C C . THR A 1 76 ? 23.326 2.731 -21.233 1.00 86.19 76 THR A C 1
ATOM 603 O O . THR A 1 76 ? 23.216 3.025 -22.425 1.00 86.19 76 THR A O 1
ATOM 606 N N . VAL A 1 77 ? 22.321 2.899 -20.367 1.00 84.12 77 VAL A N 1
ATOM 607 C CA . VAL A 1 77 ? 21.011 3.465 -20.728 1.00 84.12 77 VAL A CA 1
ATOM 608 C C . VAL A 1 77 ? 21.162 4.902 -21.223 1.00 84.12 77 VAL A C 1
ATOM 610 O O . VAL A 1 77 ? 20.578 5.259 -22.247 1.00 84.12 77 VAL A O 1
ATOM 613 N N . GLN A 1 78 ? 21.985 5.712 -20.556 1.00 85.81 78 GLN A N 1
ATOM 614 C CA . GLN A 1 78 ? 22.228 7.099 -20.944 1.00 85.81 78 GLN A CA 1
ATOM 615 C C . GLN A 1 78 ? 22.879 7.205 -22.331 1.00 85.81 78 GLN A C 1
ATOM 617 O O . GLN A 1 78 ? 22.463 8.033 -23.146 1.00 85.81 78 GLN A O 1
ATOM 622 N N . VAL A 1 79 ? 23.861 6.351 -22.631 1.00 92.31 79 VAL A N 1
ATOM 623 C CA . VAL A 1 79 ? 24.522 6.299 -23.944 1.00 92.31 79 VAL A CA 1
ATOM 624 C C . VAL A 1 79 ? 23.538 5.879 -25.030 1.00 92.31 79 VAL A C 1
ATOM 626 O O . VAL A 1 79 ? 23.463 6.547 -26.063 1.00 92.31 79 VAL A O 1
ATOM 629 N N . LEU A 1 80 ? 22.746 4.827 -24.797 1.00 91.44 80 LEU A N 1
ATOM 630 C CA . LEU A 1 80 ? 21.717 4.372 -25.738 1.00 91.44 80 LEU A CA 1
ATOM 631 C C . LEU A 1 80 ? 20.686 5.470 -26.017 1.00 91.44 80 LEU A C 1
ATOM 633 O O . LEU A 1 80 ? 20.418 5.772 -27.181 1.00 91.44 80 LEU A O 1
ATOM 637 N N . GLY A 1 81 ? 20.155 6.099 -24.965 1.00 88.38 81 GLY A N 1
ATOM 638 C CA . GLY A 1 81 ? 19.159 7.164 -25.070 1.00 88.38 81 GLY A CA 1
ATOM 639 C C . GLY A 1 81 ? 19.690 8.389 -25.810 1.00 88.38 81 GLY A C 1
ATOM 640 O O . GLY A 1 81 ? 19.072 8.841 -26.772 1.00 88.38 81 GLY A O 1
ATOM 641 N N . THR A 1 82 ? 20.870 8.884 -25.425 1.00 91.19 82 THR A N 1
ATOM 642 C CA . THR A 1 82 ? 21.471 10.080 -26.042 1.00 91.19 82 THR A CA 1
ATOM 643 C C . THR A 1 82 ? 21.830 9.834 -27.507 1.00 91.19 82 THR A C 1
ATOM 645 O O . THR A 1 82 ? 21.574 10.681 -28.363 1.00 91.19 82 THR A O 1
ATOM 648 N N . THR A 1 83 ? 22.369 8.653 -27.827 1.00 94.81 83 THR A N 1
ATOM 649 C CA . THR A 1 83 ? 22.723 8.274 -29.205 1.00 94.81 83 THR A CA 1
ATOM 650 C C . THR A 1 83 ? 21.481 8.179 -30.082 1.00 94.81 83 THR A C 1
ATOM 652 O O . THR A 1 83 ? 21.440 8.768 -31.162 1.00 94.81 83 THR A O 1
ATOM 655 N N . ALA A 1 84 ? 20.438 7.496 -29.607 1.00 92.56 84 ALA A N 1
ATOM 656 C CA . ALA A 1 84 ? 19.178 7.372 -30.328 1.00 92.56 84 ALA A CA 1
ATOM 657 C C . ALA A 1 84 ? 18.490 8.725 -30.549 1.00 92.56 84 ALA A C 1
ATOM 659 O O . ALA A 1 84 ? 18.020 9.003 -31.653 1.00 92.56 84 ALA A O 1
ATOM 660 N N . GLN A 1 85 ? 18.470 9.588 -29.530 1.00 92.00 85 GLN A N 1
ATOM 661 C CA . GLN A 1 85 ? 17.886 10.922 -29.632 1.00 92.00 85 GLN A CA 1
ATOM 662 C C . GLN A 1 85 ? 18.639 11.783 -30.650 1.00 92.00 85 GLN A C 1
ATOM 664 O O . GLN A 1 85 ? 18.018 12.459 -31.474 1.00 92.00 85 GLN A O 1
ATOM 669 N N . PHE A 1 86 ? 19.974 11.746 -30.624 1.00 94.38 86 PHE A N 1
ATOM 670 C CA . PHE A 1 86 ? 20.803 12.497 -31.562 1.00 94.38 86 PHE A CA 1
ATOM 671 C C . PHE A 1 86 ? 20.606 12.014 -33.004 1.00 94.38 86 PHE A C 1
ATOM 673 O O . PHE A 1 86 ? 20.424 12.827 -33.909 1.00 94.38 86 PHE A O 1
ATOM 680 N N . LEU A 1 87 ? 20.561 10.697 -33.224 1.00 95.12 87 LEU A N 1
ATOM 681 C CA . LEU A 1 87 ? 20.276 10.107 -34.535 1.00 95.12 87 LEU A CA 1
ATOM 682 C C . LEU A 1 87 ? 18.912 10.550 -35.080 1.00 95.12 87 LEU A C 1
ATOM 684 O O . LEU A 1 87 ? 18.825 10.986 -36.230 1.00 95.12 87 LEU A O 1
ATOM 688 N N . ALA A 1 88 ? 17.872 10.528 -34.245 1.00 92.75 88 ALA A N 1
ATOM 689 C CA . ALA A 1 88 ? 16.526 10.920 -34.647 1.00 92.75 88 ALA A CA 1
ATOM 690 C C . ALA A 1 88 ? 16.407 12.419 -34.959 1.00 92.75 88 ALA A C 1
ATOM 692 O O . ALA A 1 88 ? 15.813 12.796 -35.967 1.00 92.75 88 ALA A O 1
ATOM 693 N N . THR A 1 89 ? 16.979 13.274 -34.108 1.00 91.75 89 THR A N 1
ATOM 694 C CA . THR A 1 89 ? 16.792 14.733 -34.185 1.00 91.75 89 THR A CA 1
ATOM 695 C C . THR A 1 89 ? 17.771 15.429 -35.126 1.00 91.75 89 THR A C 1
ATOM 697 O O . THR A 1 89 ? 17.373 16.350 -35.837 1.00 91.75 89 THR A O 1
ATOM 700 N N . ALA A 1 90 ? 19.036 15.000 -35.160 1.00 92.69 90 ALA A N 1
ATOM 701 C CA . ALA A 1 90 ? 20.090 15.663 -35.926 1.00 92.69 90 ALA A CA 1
ATOM 702 C C . ALA A 1 90 ? 20.408 14.968 -37.257 1.00 92.69 90 ALA A C 1
ATOM 704 O O . ALA A 1 90 ? 20.872 15.630 -38.184 1.00 92.69 90 ALA A O 1
ATOM 705 N N . LEU A 1 91 ? 20.186 13.651 -37.363 1.00 93.19 91 LEU A N 1
ATOM 706 C CA . LEU A 1 91 ? 20.616 12.848 -38.520 1.00 93.19 91 LEU A CA 1
ATOM 707 C C . LEU A 1 91 ? 19.462 12.232 -39.322 1.00 93.19 91 LEU A C 1
ATOM 709 O O . LEU A 1 91 ? 19.708 11.634 -40.371 1.00 93.19 91 LEU A O 1
ATOM 713 N N . GLY A 1 92 ? 18.216 12.422 -38.876 1.00 92.00 92 GLY A N 1
ATOM 714 C CA . GLY A 1 92 ? 17.024 11.917 -39.558 1.00 92.00 92 GLY A CA 1
ATOM 715 C C . GLY A 1 92 ? 16.903 10.392 -39.527 1.00 92.00 92 GLY A C 1
ATOM 716 O O . GLY A 1 92 ? 16.308 9.818 -40.433 1.00 92.00 92 GLY A O 1
ATOM 717 N N . GLU A 1 93 ? 17.476 9.746 -38.510 1.00 92.81 93 GLU A N 1
ATOM 718 C CA . GLU A 1 93 ? 17.410 8.300 -38.271 1.00 92.81 93 GLU A CA 1
ATOM 719 C C . GLU A 1 93 ? 16.503 8.016 -37.066 1.00 92.81 93 GLU A C 1
ATOM 721 O O . GLU A 1 93 ? 16.992 7.891 -35.940 1.00 92.81 93 GLU A O 1
ATOM 726 N N . PRO A 1 94 ? 15.171 7.960 -37.249 1.00 90.25 94 PRO A N 1
ATOM 727 C CA . PRO A 1 94 ? 14.241 7.811 -36.134 1.00 90.25 94 PRO A CA 1
ATOM 728 C C . PRO A 1 94 ? 14.220 6.392 -35.553 1.00 90.25 94 PRO A C 1
ATOM 730 O O . PRO A 1 94 ? 13.783 6.217 -34.421 1.00 90.25 94 PRO A O 1
ATOM 733 N N . GLU A 1 95 ? 14.679 5.382 -36.295 1.00 87.69 95 GLU A N 1
ATOM 734 C CA . GLU A 1 95 ? 14.524 3.968 -35.927 1.00 87.69 95 GLU A CA 1
ATOM 735 C C . GLU A 1 95 ? 15.169 3.591 -34.577 1.00 87.69 95 GLU A C 1
ATOM 737 O O . GLU A 1 95 ? 14.483 2.983 -33.756 1.00 87.69 95 GLU A O 1
ATOM 742 N N . PRO A 1 96 ? 16.417 3.983 -34.241 1.00 89.00 96 PRO A N 1
ATOM 743 C CA . PRO A 1 96 ? 16.977 3.739 -32.906 1.00 89.00 96 PRO A CA 1
ATOM 744 C C . PRO A 1 96 ? 16.151 4.354 -31.769 1.00 89.00 96 PRO A C 1
ATOM 746 O O . PRO A 1 96 ? 15.991 3.737 -30.718 1.00 89.00 96 PRO A O 1
ATOM 749 N N . TRP A 1 97 ? 15.596 5.552 -31.983 1.00 87.81 97 TRP A N 1
ATOM 750 C CA . TRP A 1 97 ? 14.743 6.226 -31.002 1.00 87.81 97 TRP A CA 1
ATOM 751 C C . TRP A 1 97 ? 13.401 5.523 -30.851 1.00 87.81 97 TRP A C 1
ATOM 753 O O . TRP A 1 97 ? 12.983 5.239 -29.729 1.00 87.81 97 TRP A O 1
ATOM 763 N N . ARG A 1 98 ? 12.763 5.157 -31.965 1.00 85.25 98 ARG A N 1
ATOM 764 C CA . ARG A 1 98 ? 11.539 4.352 -31.969 1.00 85.25 98 ARG A CA 1
ATOM 765 C C . ARG A 1 98 ? 11.737 3.032 -31.240 1.00 85.25 98 ARG A C 1
ATOM 767 O O . ARG A 1 98 ? 10.963 2.712 -30.359 1.00 85.25 98 ARG A O 1
ATOM 774 N N . ARG A 1 99 ? 12.839 2.318 -31.465 1.00 79.88 99 ARG A N 1
ATOM 775 C CA . ARG A 1 99 ? 13.129 1.060 -30.750 1.00 79.88 99 ARG A CA 1
ATOM 776 C C . ARG A 1 99 ? 13.281 1.202 -29.234 1.00 79.88 99 ARG A C 1
ATOM 778 O O . ARG A 1 99 ? 13.170 0.199 -28.536 1.00 79.88 99 ARG A O 1
ATOM 785 N N . LEU A 1 100 ? 13.603 2.392 -28.724 1.00 77.88 100 LEU A N 1
ATOM 786 C CA . LEU A 1 100 ? 13.638 2.658 -27.282 1.00 77.88 100 LEU A CA 1
ATOM 787 C C . LEU A 1 100 ? 12.289 3.141 -26.734 1.00 77.88 100 LEU A C 1
ATOM 789 O O . LEU A 1 100 ? 12.029 2.983 -25.543 1.00 77.88 100 LEU A O 1
ATOM 793 N N . THR A 1 101 ? 11.451 3.750 -27.575 1.00 72.56 101 THR A N 1
ATOM 794 C CA . THR A 1 101 ? 10.286 4.535 -27.134 1.00 72.56 101 THR A CA 1
ATOM 795 C C . THR A 1 101 ? 8.938 4.005 -27.614 1.00 72.56 101 THR A C 1
ATOM 797 O O . THR A 1 101 ? 7.923 4.305 -26.991 1.00 72.56 101 THR A O 1
ATOM 800 N N . GLU A 1 102 ? 8.900 3.213 -28.683 1.00 69.75 102 GLU A N 1
ATOM 801 C CA . GLU A 1 102 ? 7.673 2.663 -29.248 1.00 69.75 102 GLU A CA 1
ATOM 802 C C . GLU A 1 102 ? 7.200 1.403 -28.499 1.00 69.75 102 GLU A C 1
ATOM 804 O O . GLU A 1 102 ? 8.004 0.671 -27.910 1.00 69.75 102 GLU A O 1
ATOM 809 N N . PRO A 1 103 ? 5.876 1.159 -28.475 1.00 56.41 103 PRO A N 1
ATOM 810 C CA . PRO A 1 103 ? 5.226 0.454 -27.369 1.00 56.41 103 PRO A CA 1
ATOM 811 C C . PRO A 1 103 ? 5.270 -1.074 -27.436 1.00 56.41 103 PRO A C 1
ATOM 813 O O . PRO A 1 103 ? 5.050 -1.715 -26.412 1.00 56.41 103 PRO A O 1
ATOM 816 N N . GLU A 1 104 ? 5.499 -1.672 -28.609 1.00 57.69 104 GLU A N 1
ATOM 817 C CA . GLU A 1 104 ? 5.217 -3.105 -28.803 1.00 57.69 104 GLU A CA 1
ATOM 818 C C . GLU A 1 104 ? 6.130 -4.018 -27.966 1.00 57.69 104 GLU A C 1
ATOM 820 O O . GLU A 1 104 ? 5.661 -5.033 -27.452 1.00 57.69 104 GLU A O 1
ATOM 825 N N . ASP A 1 105 ? 7.376 -3.601 -27.714 1.00 65.38 105 ASP A N 1
ATOM 826 C CA . ASP A 1 105 ? 8.362 -4.398 -26.972 1.00 65.38 105 ASP A CA 1
ATOM 827 C C . ASP A 1 105 ? 8.891 -3.728 -25.690 1.00 65.38 105 ASP A C 1
ATOM 829 O O . ASP A 1 105 ? 9.723 -4.320 -25.001 1.00 65.38 105 ASP A O 1
ATOM 833 N N . ASN A 1 106 ? 8.442 -2.515 -25.330 1.00 72.25 106 ASN A N 1
ATOM 834 C CA . ASN A 1 106 ? 8.929 -1.850 -24.116 1.00 72.25 106 ASN A CA 1
ATOM 835 C C . ASN A 1 106 ? 8.179 -2.368 -22.868 1.00 72.25 106 ASN A C 1
ATOM 837 O O . ASN A 1 106 ? 7.006 -2.029 -22.669 1.00 72.25 106 ASN A O 1
ATOM 841 N N . PRO A 1 107 ? 8.829 -3.154 -21.983 1.00 76.31 107 PRO A N 1
ATOM 842 C CA . PRO A 1 107 ? 8.174 -3.691 -20.796 1.00 76.31 107 PRO A CA 1
ATOM 843 C C . PRO A 1 107 ? 7.666 -2.594 -19.855 1.00 76.31 107 PRO A C 1
ATOM 845 O O . PRO A 1 107 ? 6.572 -2.741 -19.324 1.00 76.31 107 PRO A O 1
ATOM 848 N N . PHE A 1 108 ? 8.370 -1.466 -19.724 1.00 79.38 108 PHE A N 1
ATOM 849 C CA . PHE A 1 108 ? 7.970 -0.377 -18.829 1.00 79.38 108 PHE A CA 1
ATOM 850 C C . PHE A 1 108 ? 6.658 0.283 -19.248 1.00 79.38 108 PHE A C 1
ATOM 852 O O . PHE A 1 108 ? 5.823 0.575 -18.397 1.00 79.38 108 PHE A O 1
ATOM 859 N N . VAL A 1 109 ? 6.445 0.476 -20.554 1.00 81.38 109 VAL A N 1
ATOM 860 C CA . VAL A 1 109 ? 5.189 1.040 -21.078 1.00 81.38 109 VAL A CA 1
ATOM 861 C C . VAL A 1 109 ? 4.027 0.089 -20.799 1.00 81.38 109 VAL A C 1
ATOM 863 O O . VAL A 1 109 ? 2.963 0.520 -20.357 1.00 81.38 109 VAL A O 1
ATOM 866 N N . ARG A 1 110 ? 4.238 -1.218 -20.996 1.00 85.00 110 ARG A N 1
ATOM 867 C CA . ARG A 1 110 ? 3.220 -2.240 -20.710 1.00 85.00 110 ARG A CA 1
A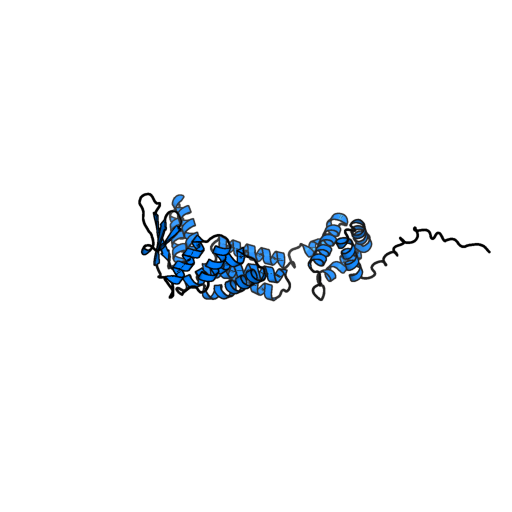TOM 868 C C . ARG A 1 110 ? 2.896 -2.318 -19.220 1.00 85.00 110 ARG A C 1
ATOM 870 O O . ARG A 1 110 ? 1.723 -2.364 -18.868 1.00 85.00 110 ARG A O 1
ATOM 877 N N . TRP A 1 111 ? 3.906 -2.285 -18.353 1.00 89.81 111 TRP A N 1
ATOM 878 C CA . TRP A 1 111 ? 3.712 -2.283 -16.902 1.00 89.81 111 TRP A CA 1
ATOM 879 C C . TRP A 1 111 ? 2.988 -1.023 -16.435 1.00 89.81 111 TRP A C 1
ATOM 881 O O . TRP A 1 111 ? 2.009 -1.115 -15.700 1.00 89.81 111 TRP A O 1
ATOM 891 N N . GLN A 1 112 ? 3.374 0.151 -16.942 1.00 87.94 112 GLN A N 1
ATOM 892 C CA . GLN A 1 112 ? 2.674 1.396 -16.646 1.00 87.94 112 GLN A CA 1
ATOM 893 C C . GLN A 1 112 ? 1.198 1.327 -17.059 1.00 87.94 112 GLN A C 1
ATOM 895 O O . GLN A 1 112 ? 0.331 1.622 -16.238 1.00 87.94 112 GLN A O 1
ATOM 900 N N . ALA A 1 113 ? 0.902 0.879 -18.282 1.00 90.00 113 ALA A N 1
ATOM 901 C CA . ALA A 1 113 ? -0.471 0.714 -18.752 1.00 90.00 113 ALA A CA 1
ATOM 902 C C . ALA A 1 113 ? -1.254 -0.318 -17.917 1.00 90.00 113 ALA A C 1
ATOM 904 O O . ALA A 1 113 ? -2.440 -0.131 -17.637 1.00 90.00 113 ALA A O 1
ATOM 905 N N . ALA A 1 114 ? -0.602 -1.399 -17.478 1.00 92.19 114 ALA A N 1
ATOM 906 C CA . ALA A 1 114 ? -1.206 -2.384 -16.588 1.00 92.19 114 ALA A CA 1
ATOM 907 C C . ALA A 1 114 ? -1.579 -1.759 -15.234 1.00 92.19 114 ALA A C 1
ATOM 909 O O . ALA A 1 114 ? -2.713 -1.938 -14.787 1.00 92.19 114 ALA A O 1
ATOM 910 N N . ARG A 1 115 ? -0.685 -0.964 -14.628 1.00 94.00 115 ARG A N 1
ATOM 911 C CA . ARG A 1 115 ? -0.961 -0.224 -13.385 1.00 94.00 115 ARG A CA 1
ATOM 912 C C . ARG A 1 115 ? -2.080 0.793 -13.538 1.00 94.00 115 ARG A C 1
ATOM 914 O O . ARG A 1 115 ? -2.975 0.835 -12.702 1.00 94.00 115 ARG A O 1
ATOM 921 N N . GLU A 1 116 ? -2.070 1.579 -14.609 1.00 94.75 116 GLU A N 1
ATOM 922 C CA . GLU A 1 116 ? -3.169 2.500 -14.918 1.00 94.75 116 GLU A CA 1
ATOM 923 C C . GLU A 1 116 ? -4.496 1.735 -15.015 1.00 94.75 116 GLU A C 1
ATOM 925 O O . GLU A 1 116 ? -5.503 2.153 -14.449 1.00 94.75 116 GLU A O 1
ATOM 930 N N . GLY A 1 117 ? -4.482 0.548 -15.624 1.00 96.56 117 GLY A N 1
ATOM 931 C CA . GLY A 1 117 ? -5.634 -0.346 -15.668 1.00 96.56 117 GLY A CA 1
ATOM 932 C C . GLY A 1 117 ? -6.070 -0.912 -14.309 1.00 96.56 117 GLY A C 1
ATOM 933 O O . GLY A 1 117 ? -7.258 -1.174 -14.126 1.00 96.56 117 GLY A O 1
ATOM 934 N N . ILE A 1 118 ? -5.153 -1.113 -13.355 1.00 97.94 118 ILE A N 1
ATOM 935 C CA . ILE A 1 118 ? -5.492 -1.459 -11.962 1.00 97.94 118 ILE A CA 1
ATOM 936 C C . ILE A 1 118 ? -6.219 -0.274 -11.317 1.00 97.94 118 ILE A C 1
ATOM 938 O O . ILE A 1 118 ? -7.306 -0.448 -10.767 1.00 97.94 118 ILE A O 1
ATOM 942 N N . MET A 1 119 ? -5.668 0.936 -11.445 1.00 95.88 119 MET A N 1
ATOM 943 C CA . MET A 1 119 ? -6.243 2.149 -10.853 1.00 95.88 119 MET A CA 1
ATOM 944 C C . MET A 1 119 ? -7.619 2.488 -11.430 1.00 95.88 119 MET A C 1
ATOM 946 O O . MET A 1 119 ? -8.537 2.772 -10.669 1.00 95.88 119 MET A O 1
ATOM 950 N N . GLN A 1 120 ? -7.810 2.352 -12.744 1.00 97.25 120 GLN A N 1
ATOM 951 C CA . GLN A 1 120 ? -9.116 2.535 -13.389 1.00 97.25 120 GLN A CA 1
ATOM 952 C C . GLN A 1 120 ? -10.187 1.604 -12.812 1.00 97.25 120 GLN A C 1
ATOM 954 O O . GLN A 1 120 ? -11.339 2.002 -12.649 1.00 97.25 120 GLN A O 1
ATOM 959 N N . ARG A 1 121 ? -9.826 0.361 -12.470 1.00 97.81 121 ARG A N 1
ATOM 960 C CA . ARG A 1 121 ? -10.763 -0.562 -11.822 1.00 97.81 121 ARG A CA 1
ATOM 961 C C . ARG A 1 121 ? -11.102 -0.130 -10.398 1.00 97.81 121 ARG A C 1
ATOM 963 O O . ARG A 1 121 ? -12.272 -0.156 -10.028 1.00 97.81 121 ARG A O 1
ATOM 970 N N . VAL A 1 122 ? -10.114 0.330 -9.628 1.00 96.50 122 VAL A N 1
ATOM 971 C CA . VAL A 1 122 ? -10.343 0.909 -8.291 1.00 96.50 122 VAL A CA 1
ATOM 972 C C . VAL A 1 122 ? -11.271 2.123 -8.370 1.00 96.50 122 VAL A C 1
ATOM 974 O O . VAL A 1 122 ? -12.185 2.242 -7.558 1.00 96.50 122 VAL A O 1
ATOM 977 N N . GLU A 1 123 ? -11.101 2.993 -9.368 1.00 94.81 123 GLU A N 1
ATOM 978 C CA . GLU A 1 123 ? -11.963 4.162 -9.583 1.00 94.81 123 GLU A CA 1
ATOM 979 C C . GLU A 1 123 ? -13.426 3.779 -9.822 1.00 94.81 123 GLU A C 1
ATOM 981 O O . GLU A 1 123 ? -14.333 4.441 -9.312 1.00 94.81 123 GLU A O 1
ATOM 986 N N . VAL A 1 124 ? -13.689 2.687 -10.541 1.00 95.19 124 VAL A N 1
ATOM 987 C CA . VAL A 1 124 ? -15.054 2.165 -10.731 1.00 95.19 124 VAL A CA 1
ATOM 988 C C . VAL A 1 124 ? -15.497 1.202 -9.623 1.00 95.19 124 VAL A C 1
ATOM 990 O O . VAL A 1 124 ? -16.566 0.610 -9.732 1.00 95.19 124 VAL A O 1
ATOM 993 N N . LEU A 1 125 ? -14.728 1.102 -8.533 1.00 95.62 125 LEU A N 1
ATOM 994 C CA . LEU A 1 125 ? -14.969 0.246 -7.363 1.00 95.62 125 LEU A CA 1
ATOM 995 C C . LEU A 1 125 ? -14.958 -1.265 -7.664 1.00 95.62 125 LEU A C 1
ATOM 997 O O . LEU A 1 125 ? -15.446 -2.066 -6.869 1.00 95.62 125 LEU A O 1
ATOM 1001 N N . ASP A 1 126 ? -14.324 -1.670 -8.765 1.00 96.31 126 ASP A N 1
ATOM 1002 C CA . ASP A 1 126 ? -14.052 -3.065 -9.120 1.00 96.31 126 ASP A CA 1
ATOM 1003 C C . ASP A 1 126 ? -12.718 -3.534 -8.511 1.00 96.31 126 ASP A C 1
ATOM 1005 O O . ASP A 1 126 ? -11.710 -3.751 -9.188 1.00 96.31 126 ASP A O 1
ATOM 1009 N N . TYR A 1 127 ? -12.697 -3.674 -7.186 1.00 96.56 127 TYR A N 1
ATOM 1010 C CA . TYR A 1 127 ? -11.501 -4.112 -6.462 1.00 96.56 127 TYR A CA 1
ATOM 1011 C C . TYR A 1 127 ? -11.120 -5.561 -6.791 1.00 96.56 127 TYR A C 1
ATOM 1013 O O . TYR A 1 127 ? -9.934 -5.886 -6.832 1.00 96.56 127 TYR A O 1
ATOM 1021 N N . ALA A 1 128 ? -12.099 -6.429 -7.069 1.00 96.38 128 ALA A N 1
ATOM 1022 C CA . ALA A 1 128 ? -11.842 -7.813 -7.464 1.00 96.38 128 ALA A CA 1
ATOM 1023 C C . ALA A 1 128 ? -11.084 -7.873 -8.798 1.00 96.38 128 ALA A C 1
ATOM 1025 O O . ALA A 1 128 ? -10.020 -8.490 -8.874 1.00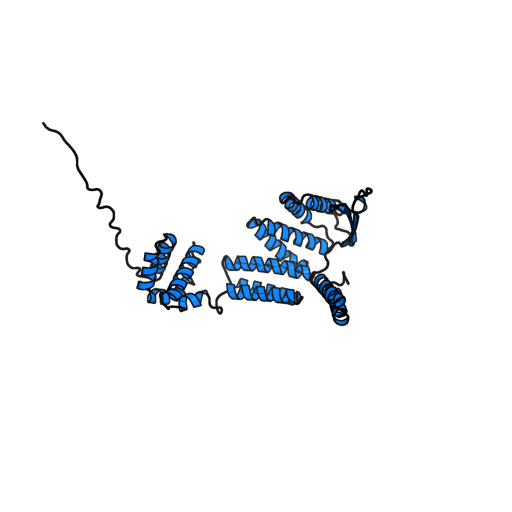 96.38 128 ALA A O 1
ATOM 1026 N N . GLY A 1 129 ? -11.550 -7.148 -9.816 1.00 97.81 129 GLY A N 1
ATOM 1027 C CA . GLY A 1 129 ? -10.839 -7.049 -11.084 1.00 97.81 129 GLY A CA 1
ATOM 1028 C C . GLY A 1 129 ? -9.495 -6.323 -10.958 1.00 97.81 129 GLY A C 1
ATOM 1029 O O . GLY A 1 129 ? -8.568 -6.617 -11.719 1.00 97.81 129 GLY A O 1
ATOM 1030 N N . ALA A 1 130 ? -9.354 -5.371 -10.026 1.00 98.31 130 ALA A N 1
ATOM 1031 C CA . ALA A 1 130 ? -8.072 -4.719 -9.744 1.00 98.31 130 ALA A CA 1
ATOM 1032 C C . ALA A 1 130 ? -7.047 -5.727 -9.195 1.00 98.31 130 ALA A C 1
ATOM 1034 O O . ALA A 1 130 ? -5.905 -5.748 -9.656 1.00 98.31 130 ALA A O 1
ATOM 1035 N N . VAL A 1 131 ? -7.468 -6.614 -8.284 1.00 98.50 131 VAL A N 1
ATOM 1036 C CA . VAL A 1 131 ? -6.649 -7.730 -7.782 1.00 98.50 131 VAL A CA 1
ATOM 1037 C C . VAL A 1 131 ? -6.248 -8.678 -8.910 1.00 98.50 131 VAL A C 1
ATOM 1039 O O . VAL A 1 131 ? -5.071 -9.014 -9.022 1.00 98.50 131 VAL A O 1
ATOM 1042 N N . GLU A 1 132 ? -7.184 -9.078 -9.774 1.00 98.12 132 GLU A N 1
ATOM 1043 C CA . GLU A 1 132 ? -6.881 -9.948 -10.920 1.00 98.12 132 GLU A CA 1
ATOM 1044 C C . GLU A 1 132 ? -5.812 -9.339 -11.835 1.00 98.12 132 GLU A C 1
ATOM 1046 O O . GLU A 1 132 ? -4.880 -10.027 -12.251 1.00 98.12 132 GLU A O 1
ATOM 1051 N N . ARG A 1 133 ? -5.903 -8.032 -12.111 1.00 97.88 133 ARG A N 1
ATOM 1052 C CA . ARG A 1 133 ? -4.906 -7.322 -12.924 1.00 97.88 133 ARG A CA 1
ATOM 1053 C C . ARG A 1 133 ? -3.550 -7.213 -12.234 1.00 97.88 133 ARG A C 1
ATOM 1055 O O . ARG A 1 133 ? -2.534 -7.401 -12.896 1.00 97.88 133 ARG A O 1
ATOM 1062 N N . ALA A 1 134 ? -3.522 -6.941 -10.931 1.00 98.25 134 ALA A N 1
ATOM 1063 C CA . ALA A 1 134 ? -2.278 -6.903 -10.165 1.00 98.25 134 ALA A CA 1
ATOM 1064 C C . ALA A 1 134 ? -1.582 -8.274 -10.148 1.00 98.25 134 ALA A C 1
ATOM 1066 O O . ALA A 1 134 ? -0.375 -8.353 -10.357 1.00 98.25 134 ALA A O 1
ATOM 1067 N N . LEU A 1 135 ? -2.339 -9.362 -9.976 1.00 98.00 135 LEU A N 1
ATOM 1068 C CA . LEU A 1 135 ? -1.812 -10.726 -10.050 1.00 98.00 135 LEU A CA 1
ATOM 1069 C C . LEU A 1 135 ? -1.273 -11.061 -11.445 1.00 98.00 135 LEU A C 1
ATOM 1071 O O . LEU A 1 135 ? -0.179 -11.608 -11.550 1.00 98.00 135 LEU A O 1
ATOM 1075 N N . ALA A 1 136 ? -2.000 -10.704 -12.508 1.00 96.06 136 ALA A N 1
ATOM 1076 C CA . ALA A 1 136 ? -1.537 -10.907 -13.881 1.00 96.06 136 ALA A CA 1
ATOM 1077 C C . ALA A 1 136 ? -0.222 -10.160 -14.157 1.00 96.06 136 ALA A C 1
ATOM 1079 O O . ALA A 1 136 ? 0.696 -10.733 -14.738 1.00 96.06 136 ALA A O 1
ATOM 1080 N N . LEU A 1 137 ? -0.092 -8.922 -13.668 1.00 95.62 137 LEU A N 1
ATOM 1081 C CA . LEU A 1 137 ? 1.146 -8.154 -13.790 1.00 95.62 137 LEU A CA 1
ATOM 1082 C C . LEU A 1 137 ? 2.315 -8.826 -13.053 1.00 95.62 137 LEU A C 1
ATOM 1084 O O . LEU A 1 137 ? 3.411 -8.894 -13.601 1.00 95.62 137 LEU A O 1
ATOM 1088 N N . LEU A 1 138 ? 2.099 -9.375 -11.851 1.00 95.50 138 LEU A N 1
ATOM 1089 C CA . LEU A 1 138 ? 3.143 -10.136 -11.149 1.00 95.50 138 LEU A CA 1
ATOM 1090 C C . LEU A 1 138 ? 3.597 -11.371 -11.938 1.00 95.50 138 LEU A C 1
ATOM 1092 O O . LEU A 1 138 ? 4.795 -11.627 -12.012 1.00 95.50 138 LEU A O 1
ATOM 1096 N N . VAL A 1 139 ? 2.668 -12.095 -12.570 1.00 93.25 139 VAL A N 1
ATOM 1097 C CA . VAL A 1 139 ? 3.002 -13.239 -13.436 1.00 93.25 139 VAL A CA 1
ATOM 1098 C C . VAL A 1 139 ? 3.822 -12.794 -14.649 1.00 93.25 139 VAL A C 1
ATOM 1100 O O . VAL A 1 139 ? 4.811 -13.439 -14.995 1.00 93.25 139 VAL A O 1
ATOM 1103 N N . ASP A 1 140 ? 3.470 -11.673 -15.279 1.00 88.06 140 ASP A N 1
ATOM 1104 C CA . ASP A 1 140 ? 4.239 -11.137 -16.406 1.00 88.06 140 ASP A CA 1
ATOM 1105 C C . ASP A 1 140 ? 5.675 -10.762 -15.989 1.00 88.06 140 ASP A C 1
ATOM 1107 O O . ASP A 1 140 ? 6.632 -10.991 -16.741 1.00 88.06 140 ASP A O 1
ATOM 1111 N N . LEU A 1 141 ? 5.852 -10.234 -14.773 1.00 89.75 141 LEU A N 1
ATOM 1112 C CA . LEU A 1 141 ? 7.156 -9.863 -14.215 1.00 89.75 141 LEU A CA 1
ATOM 1113 C C . LEU A 1 141 ? 8.069 -11.063 -13.923 1.00 89.75 141 LEU A C 1
ATOM 1115 O O . LEU A 1 141 ? 9.288 -10.877 -13.894 1.00 89.75 141 LEU A O 1
ATOM 1119 N N . ASP A 1 142 ? 7.537 -12.277 -13.752 1.00 85.25 142 ASP A N 1
ATOM 1120 C CA . ASP A 1 142 ? 8.342 -13.493 -13.523 1.00 85.25 142 ASP A CA 1
ATOM 1121 C C . ASP A 1 142 ? 9.212 -13.861 -14.733 1.00 85.25 142 ASP A C 1
ATOM 1123 O O . ASP A 1 142 ? 10.252 -14.506 -14.597 1.00 85.25 142 ASP A O 1
ATOM 1127 N N . SER A 1 143 ? 8.815 -13.419 -15.929 1.00 77.69 143 SER A N 1
ATOM 1128 C CA . SER A 1 143 ? 9.588 -13.607 -17.162 1.00 77.69 143 SER A CA 1
ATOM 1129 C C . SER A 1 143 ? 10.730 -12.595 -17.339 1.00 77.69 143 SER A C 1
ATOM 1131 O O . SER A 1 143 ? 11.516 -12.703 -18.283 1.00 77.69 143 SER A O 1
ATOM 1133 N N . CYS A 1 144 ? 10.818 -11.599 -16.455 1.00 79.00 144 CYS A N 1
ATOM 1134 C CA . CYS A 1 144 ? 11.693 -10.440 -16.581 1.00 79.00 144 CYS A CA 1
ATOM 1135 C C . CYS A 1 144 ? 12.767 -10.420 -15.479 1.00 79.00 144 CYS A C 1
ATOM 1137 O O . CYS A 1 144 ? 12.614 -11.007 -14.413 1.00 79.00 144 CYS A O 1
ATOM 1139 N N . SER A 1 145 ? 13.869 -9.705 -15.719 1.00 76.50 145 SER A N 1
ATOM 1140 C CA . SER A 1 145 ? 14.974 -9.573 -14.759 1.00 76.50 145 SER A CA 1
ATOM 1141 C C . SER A 1 145 ? 15.540 -8.157 -14.734 1.00 76.50 145 SER A C 1
ATOM 1143 O O . SER A 1 145 ? 15.565 -7.493 -15.770 1.00 76.50 145 SER A O 1
ATOM 1145 N N . GLY A 1 146 ? 16.081 -7.738 -13.588 1.00 74.62 146 GLY A N 1
ATOM 1146 C CA . GLY A 1 146 ? 16.776 -6.460 -13.417 1.00 74.62 146 GLY A CA 1
ATOM 1147 C C . GLY A 1 146 ? 16.014 -5.468 -12.539 1.00 74.62 146 GLY A C 1
ATOM 1148 O O . GLY A 1 146 ? 14.849 -5.672 -12.208 1.00 74.62 146 GLY A O 1
ATOM 1149 N N . SER A 1 147 ? 16.673 -4.359 -12.200 1.00 74.06 147 SER A N 1
ATOM 1150 C CA . SER A 1 147 ? 16.182 -3.386 -11.212 1.00 74.06 147 SER A CA 1
ATOM 1151 C C . SER A 1 147 ? 14.821 -2.778 -11.553 1.00 74.06 147 SER A C 1
ATOM 1153 O O . SER A 1 147 ? 14.016 -2.550 -10.658 1.00 74.06 147 SER A O 1
ATOM 1155 N N . GLY A 1 148 ? 14.532 -2.554 -12.839 1.00 77.50 148 GLY A N 1
ATOM 1156 C CA . GLY A 1 148 ? 13.226 -2.056 -13.276 1.00 77.50 148 GLY A CA 1
ATOM 1157 C C . GLY A 1 148 ? 12.084 -3.039 -13.003 1.00 77.50 148 GLY A C 1
ATOM 1158 O O . GLY A 1 148 ? 11.004 -2.627 -12.594 1.00 77.50 148 GLY A O 1
ATOM 1159 N N . ARG A 1 149 ? 12.339 -4.343 -13.170 1.00 85.94 149 ARG A N 1
ATOM 1160 C CA . ARG A 1 149 ? 11.387 -5.405 -12.818 1.00 85.94 149 ARG A CA 1
ATOM 1161 C C . ARG A 1 149 ? 11.206 -5.492 -11.305 1.00 85.94 149 ARG A C 1
ATOM 1163 O O . ARG A 1 149 ? 10.081 -5.637 -10.849 1.00 85.94 149 ARG A O 1
ATOM 1170 N N . ASP A 1 150 ? 12.289 -5.377 -10.538 1.00 85.44 150 ASP A N 1
ATOM 1171 C CA . ASP A 1 150 ? 12.228 -5.435 -9.071 1.00 85.44 150 ASP A CA 1
ATOM 1172 C C . ASP A 1 150 ? 11.449 -4.247 -8.487 1.00 85.44 150 ASP A C 1
ATOM 1174 O O . ASP A 1 150 ? 10.642 -4.422 -7.575 1.00 85.44 150 ASP A O 1
ATOM 1178 N N . GLN A 1 151 ? 11.636 -3.051 -9.056 1.00 85.88 151 GLN A N 1
ATOM 1179 C CA . GLN A 1 151 ? 10.863 -1.863 -8.700 1.00 85.88 151 GLN A CA 1
ATOM 1180 C C . GLN A 1 151 ? 9.375 -2.038 -9.031 1.00 85.88 151 GLN A C 1
ATOM 1182 O O . GLN A 1 151 ? 8.512 -1.685 -8.229 1.00 85.88 151 GLN A O 1
ATOM 1187 N N . GLU A 1 152 ? 9.062 -2.597 -10.200 1.00 91.56 152 GLU A N 1
ATOM 1188 C CA . GLU A 1 152 ? 7.676 -2.829 -10.600 1.00 91.56 152 GLU A CA 1
ATOM 1189 C C . GLU A 1 152 ? 6.996 -3.912 -9.750 1.00 91.56 152 GLU A C 1
ATOM 1191 O O . GLU A 1 152 ? 5.839 -3.748 -9.356 1.00 91.56 152 GLU A O 1
ATOM 1196 N N . GLU A 1 153 ? 7.710 -4.990 -9.409 1.00 94.25 153 GLU A N 1
ATOM 1197 C CA . GLU A 1 153 ? 7.223 -6.016 -8.483 1.00 94.25 153 GLU A CA 1
ATOM 1198 C C . GLU A 1 153 ? 6.906 -5.399 -7.120 1.00 94.25 153 GLU A C 1
ATOM 1200 O O . GLU A 1 153 ? 5.872 -5.707 -6.529 1.00 94.25 153 GLU A O 1
ATOM 1205 N N . GLU A 1 154 ? 7.758 -4.497 -6.637 1.00 92.81 154 GLU A N 1
ATOM 1206 C CA . GLU A 1 154 ? 7.568 -3.843 -5.349 1.00 92.81 154 GLU A CA 1
ATOM 1207 C C . GLU A 1 154 ? 6.311 -2.981 -5.296 1.00 92.81 154 GLU A C 1
ATOM 1209 O O . GLU A 1 154 ? 5.482 -3.146 -4.394 1.00 92.81 154 GLU A O 1
ATOM 1214 N N . ILE A 1 155 ? 6.120 -2.138 -6.310 1.00 93.88 155 ILE A N 1
ATOM 1215 C CA . ILE A 1 155 ? 4.916 -1.319 -6.463 1.00 93.88 155 ILE A CA 1
ATOM 1216 C C . ILE A 1 155 ? 3.679 -2.220 -6.569 1.00 93.88 155 ILE A C 1
ATOM 1218 O O . ILE A 1 155 ? 2.683 -2.012 -5.871 1.00 93.88 155 ILE A O 1
ATOM 1222 N N . THR A 1 156 ? 3.747 -3.263 -7.398 1.00 97.25 156 THR A N 1
ATOM 1223 C CA . THR A 1 156 ? 2.610 -4.152 -7.665 1.00 97.25 156 THR A CA 1
ATOM 1224 C C . THR A 1 156 ? 2.220 -4.976 -6.443 1.00 97.25 156 THR A C 1
ATOM 1226 O O . THR A 1 156 ? 1.034 -5.065 -6.125 1.00 97.25 156 THR A O 1
ATOM 1229 N N . ARG A 1 157 ? 3.184 -5.534 -5.699 1.00 97.75 157 ARG A N 1
ATOM 1230 C CA . ARG A 1 157 ? 2.918 -6.250 -4.440 1.00 97.75 157 ARG A CA 1
ATOM 1231 C C . ARG A 1 157 ? 2.341 -5.321 -3.378 1.00 97.75 157 ARG A C 1
ATOM 1233 O O . ARG A 1 157 ? 1.393 -5.709 -2.699 1.00 97.75 157 ARG A O 1
ATOM 1240 N N . GLY A 1 158 ? 2.860 -4.097 -3.273 1.00 96.75 158 GLY A N 1
ATOM 1241 C CA . GLY A 1 158 ? 2.327 -3.073 -2.377 1.00 96.75 158 GLY A CA 1
ATOM 1242 C C . GLY A 1 158 ? 0.851 -2.763 -2.639 1.00 96.75 158 GLY A C 1
ATOM 1243 O O . GLY A 1 158 ? 0.041 -2.781 -1.709 1.00 96.75 158 GLY A O 1
ATOM 1244 N N . MET A 1 159 ? 0.486 -2.551 -3.908 1.00 96.88 159 MET A N 1
ATOM 1245 C CA . MET A 1 159 ? -0.910 -2.358 -4.320 1.00 96.88 159 MET A CA 1
ATOM 1246 C C . MET A 1 159 ? -1.755 -3.605 -4.059 1.00 96.88 159 MET A C 1
ATOM 1248 O O . MET A 1 159 ? -2.834 -3.501 -3.484 1.00 96.88 159 MET A O 1
ATOM 1252 N N . LEU A 1 160 ? -1.269 -4.788 -4.439 1.00 98.38 160 LEU A N 1
ATOM 1253 C CA . LEU A 1 160 ? -2.001 -6.042 -4.279 1.00 98.38 160 LEU A CA 1
ATOM 1254 C C . LEU A 1 160 ? -2.339 -6.325 -2.810 1.00 98.38 160 LEU A C 1
ATOM 1256 O O . LEU A 1 160 ? -3.482 -6.659 -2.508 1.00 98.38 160 LEU A O 1
ATOM 1260 N N . GLY A 1 161 ? -1.386 -6.138 -1.893 1.00 97.81 161 GLY A N 1
ATOM 1261 C CA . GLY A 1 161 ? -1.628 -6.294 -0.457 1.00 97.81 161 GLY A CA 1
ATOM 1262 C C . GLY A 1 161 ? -2.737 -5.369 0.056 1.00 97.81 161 GLY A C 1
ATOM 1263 O O . GLY A 1 161 ? -3.627 -5.811 0.783 1.00 97.81 161 GLY A O 1
ATOM 1264 N N . GLN A 1 162 ? -2.737 -4.105 -0.371 1.00 96.31 162 GLN A N 1
ATOM 1265 C CA . GLN A 1 162 ? -3.778 -3.138 -0.001 1.00 96.31 162 GLN A CA 1
ATOM 1266 C C . GLN A 1 162 ? -5.142 -3.500 -0.604 1.00 96.31 162 GLN A C 1
ATOM 1268 O O . GLN A 1 162 ? -6.141 -3.532 0.111 1.00 96.31 162 GLN A O 1
ATOM 1273 N N . LEU A 1 163 ? -5.188 -3.846 -1.894 1.00 97.75 163 LEU A N 1
ATOM 1274 C CA . LEU A 1 163 ? -6.415 -4.254 -2.584 1.00 97.75 163 LEU A CA 1
ATOM 1275 C C . LEU A 1 163 ? -7.042 -5.503 -1.953 1.00 97.75 163 LEU A C 1
ATOM 1277 O O . LEU A 1 163 ? -8.255 -5.556 -1.759 1.00 97.75 163 LEU A O 1
ATOM 1281 N N . LEU A 1 164 ? -6.224 -6.493 -1.591 1.00 97.94 164 LEU A N 1
ATOM 1282 C CA . LEU A 1 164 ? -6.686 -7.697 -0.903 1.00 97.94 164 LEU A CA 1
ATOM 1283 C C . LEU A 1 164 ? -7.259 -7.367 0.481 1.00 97.94 164 LEU A C 1
ATOM 1285 O O . LEU A 1 164 ? -8.340 -7.854 0.812 1.00 97.94 164 LEU A O 1
ATOM 1289 N N . ARG A 1 165 ? -6.611 -6.488 1.263 1.00 95.06 165 ARG A N 1
ATOM 1290 C CA . ARG A 1 165 ? -7.181 -5.987 2.529 1.00 95.06 165 ARG A CA 1
ATOM 1291 C C . ARG A 1 165 ? -8.508 -5.264 2.314 1.00 95.06 165 ARG A C 1
ATOM 1293 O O . ARG A 1 165 ? -9.452 -5.516 3.054 1.00 95.06 165 ARG A O 1
ATOM 1300 N N . HIS A 1 166 ? -8.612 -4.419 1.290 1.00 93.94 166 HIS A N 1
ATOM 1301 C CA . HIS A 1 166 ? -9.850 -3.713 0.950 1.00 93.94 166 HIS A CA 1
ATOM 1302 C C . HIS A 1 166 ? -11.005 -4.644 0.567 1.00 93.94 166 HIS A C 1
ATOM 1304 O O . HIS A 1 166 ? -12.156 -4.243 0.679 1.00 93.94 166 HIS A O 1
ATOM 1310 N N . LEU A 1 167 ? -10.718 -5.881 0.161 1.00 94.25 167 LEU A N 1
ATOM 1311 C CA . LEU A 1 167 ? -11.714 -6.930 -0.070 1.00 94.25 167 LEU A CA 1
ATOM 1312 C C . LEU A 1 167 ? -11.956 -7.827 1.156 1.00 94.25 167 LEU A C 1
ATOM 1314 O O . LEU A 1 167 ? -12.636 -8.843 1.042 1.00 94.25 167 LEU A O 1
ATOM 1318 N N . GLY A 1 168 ? -11.346 -7.531 2.306 1.00 93.62 168 GLY A N 1
ATOM 1319 C CA . GLY A 1 168 ? -11.380 -8.405 3.481 1.00 93.62 168 GLY A CA 1
ATOM 1320 C C . GLY A 1 168 ? -10.603 -9.719 3.306 1.00 93.62 168 GLY A C 1
ATOM 1321 O O . GLY A 1 168 ? -10.666 -10.593 4.168 1.00 93.62 168 GLY A O 1
ATOM 1322 N N . ARG A 1 169 ? -9.825 -9.876 2.226 1.00 95.88 169 ARG A N 1
ATOM 1323 C CA . ARG A 1 169 ? -8.993 -11.058 1.928 1.00 95.88 169 ARG A CA 1
ATOM 1324 C C . ARG A 1 169 ? -7.648 -10.965 2.650 1.00 95.88 169 ARG A C 1
ATOM 1326 O O . ARG A 1 169 ? -6.574 -11.010 2.052 1.00 95.88 169 ARG A O 1
ATOM 1333 N N . VAL A 1 170 ? -7.708 -10.788 3.967 1.00 95.38 170 VAL A N 1
ATOM 1334 C CA . VAL A 1 170 ? -6.559 -10.394 4.796 1.00 95.38 170 VAL A CA 1
ATOM 1335 C C . VAL A 1 170 ? -5.461 -11.470 4.839 1.00 95.38 170 VAL A C 1
ATOM 1337 O O . VAL A 1 170 ? -4.273 -11.145 4.902 1.00 95.38 170 VAL A O 1
ATOM 1340 N N . ASP A 1 171 ? -5.828 -12.753 4.782 1.00 96.06 171 ASP A N 1
ATOM 1341 C CA . ASP A 1 171 ? -4.880 -13.882 4.700 1.00 96.06 171 ASP A CA 1
ATOM 1342 C C . ASP A 1 171 ? -4.042 -13.863 3.431 1.00 96.06 171 ASP A C 1
ATOM 1344 O O . ASP A 1 171 ? -2.838 -14.104 3.489 1.00 96.06 171 ASP A O 1
ATOM 1348 N N . GLU A 1 172 ? -4.641 -13.469 2.317 1.00 97.88 172 GLU A N 1
ATOM 1349 C CA . GLU A 1 172 ? -3.926 -13.325 1.055 1.00 97.88 172 GLU A CA 1
ATOM 1350 C C . GLU A 1 172 ? -3.097 -12.035 1.027 1.00 97.88 172 GLU A C 1
ATOM 1352 O O . GLU A 1 172 ? -2.026 -12.011 0.434 1.00 97.88 172 GLU A O 1
ATOM 1357 N N . ALA A 1 173 ? -3.547 -10.973 1.704 1.00 97.75 173 ALA A N 1
ATOM 1358 C CA . ALA A 1 173 ? -2.847 -9.689 1.753 1.00 97.75 173 ALA A CA 1
ATOM 1359 C C . ALA A 1 173 ? -1.499 -9.747 2.492 1.00 97.75 173 ALA A C 1
ATOM 1361 O O . ALA A 1 173 ? -0.527 -9.131 2.048 1.00 97.75 173 ALA A O 1
ATOM 1362 N N . LEU A 1 174 ? -1.435 -10.468 3.620 1.00 96.88 174 LEU A N 1
ATOM 1363 C CA . LEU A 1 174 ? -0.260 -10.498 4.502 1.00 96.88 174 LEU A CA 1
ATOM 1364 C C . LEU A 1 174 ? 1.072 -10.764 3.796 1.00 96.88 174 LEU A C 1
ATOM 1366 O O . LEU A 1 174 ? 1.963 -9.931 3.952 1.00 96.88 174 LEU A O 1
ATOM 1370 N N . PRO A 1 175 ? 1.249 -11.855 3.025 1.00 97.69 175 PRO A N 1
ATOM 1371 C CA . PRO A 1 175 ? 2.546 -12.149 2.422 1.00 97.69 175 PRO A CA 1
ATOM 1372 C C . PRO A 1 175 ? 3.028 -11.028 1.494 1.00 97.69 175 PRO A C 1
ATOM 1374 O O . PRO A 1 175 ? 4.230 -10.797 1.388 1.00 97.69 175 PRO A O 1
ATOM 1377 N N . HIS A 1 176 ? 2.115 -10.298 0.846 1.00 98.31 176 HIS A N 1
ATOM 1378 C CA . HIS A 1 176 ? 2.474 -9.145 0.023 1.00 98.31 176 HIS A CA 1
ATOM 1379 C C . HIS A 1 176 ? 2.885 -7.942 0.879 1.00 98.31 176 HIS A C 1
ATOM 1381 O O . HIS A 1 176 ? 3.920 -7.340 0.614 1.00 98.31 176 HIS A O 1
ATOM 1387 N N . LEU A 1 177 ? 2.126 -7.629 1.933 1.00 98.00 177 LEU A N 1
ATOM 1388 C CA . LEU A 1 177 ? 2.425 -6.517 2.843 1.00 98.00 177 LEU A CA 1
ATOM 1389 C C . LEU A 1 177 ? 3.737 -6.730 3.618 1.00 98.00 177 LEU A C 1
ATOM 1391 O O . LEU A 1 177 ? 4.534 -5.804 3.747 1.00 98.00 177 LEU A O 1
ATOM 1395 N N . GLU A 1 178 ? 3.984 -7.946 4.109 1.00 98.19 178 GLU A N 1
ATOM 1396 C CA . GLU A 1 178 ? 5.216 -8.313 4.819 1.00 98.19 178 GLU A CA 1
ATOM 1397 C C . GLU A 1 178 ? 6.433 -8.244 3.898 1.00 98.19 178 GLU A C 1
ATOM 1399 O O . GLU A 1 178 ? 7.473 -7.700 4.279 1.00 98.19 178 GLU A O 1
ATOM 1404 N N . TRP A 1 179 ? 6.295 -8.756 2.670 1.00 97.88 179 TRP A N 1
ATOM 1405 C CA . TRP A 1 179 ? 7.347 -8.674 1.666 1.00 97.88 179 TRP A CA 1
ATOM 1406 C C . TRP A 1 179 ? 7.681 -7.211 1.347 1.00 97.88 179 TRP A C 1
ATOM 1408 O O . TRP A 1 179 ? 8.856 -6.843 1.353 1.00 97.88 179 TRP A O 1
ATOM 1418 N N . THR A 1 180 ? 6.676 -6.350 1.147 1.00 97.94 180 THR A N 1
ATOM 1419 C CA . THR A 1 180 ? 6.927 -4.940 0.814 1.00 97.94 180 THR A CA 1
ATOM 1420 C C . THR A 1 180 ? 7.489 -4.164 2.004 1.00 97.94 180 THR A C 1
ATOM 1422 O O . THR A 1 180 ? 8.424 -3.386 1.825 1.00 97.94 180 THR A O 1
ATOM 1425 N N . LEU A 1 181 ? 7.042 -4.444 3.235 1.00 97.88 181 LEU A N 1
ATOM 1426 C CA . LEU A 1 181 ? 7.666 -3.884 4.437 1.00 97.88 181 LEU A CA 1
ATOM 1427 C C . LEU A 1 181 ? 9.161 -4.225 4.496 1.00 97.88 181 LEU A C 1
ATOM 1429 O O . LEU A 1 181 ? 9.982 -3.339 4.730 1.00 97.88 181 LEU A O 1
ATOM 1433 N N . ALA A 1 182 ? 9.531 -5.488 4.264 1.00 97.69 182 ALA A N 1
ATOM 1434 C CA . ALA A 1 182 ? 10.931 -5.907 4.281 1.00 97.69 182 ALA A CA 1
ATOM 1435 C C . ALA A 1 182 ? 11.771 -5.166 3.224 1.00 97.69 182 ALA A C 1
ATOM 1437 O O . ALA A 1 182 ? 12.933 -4.834 3.472 1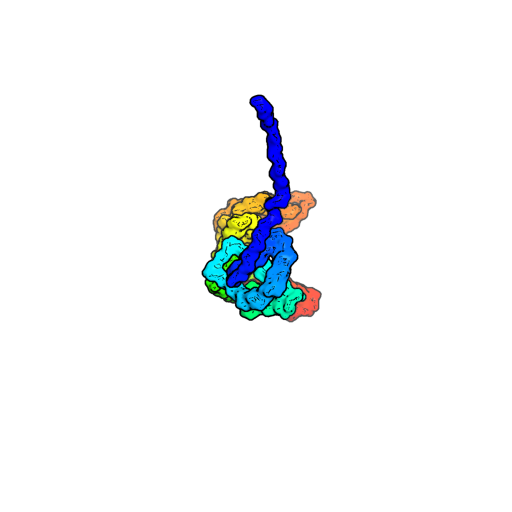.00 97.69 182 ALA A O 1
ATOM 1438 N N . ARG A 1 183 ? 11.184 -4.852 2.062 1.00 96.19 183 ARG A N 1
ATOM 1439 C CA . ARG A 1 183 ? 11.829 -4.053 1.010 1.00 96.19 183 ARG A CA 1
ATOM 1440 C C . ARG A 1 183 ? 12.019 -2.596 1.419 1.00 96.19 183 ARG A C 1
ATOM 1442 O O . ARG A 1 183 ? 13.148 -2.118 1.316 1.00 96.19 183 ARG A O 1
ATOM 1449 N N . CYS A 1 184 ? 10.993 -1.933 1.956 1.00 95.94 184 CYS A N 1
ATOM 1450 C CA . CYS A 1 184 ? 11.115 -0.570 2.485 1.00 95.94 184 CYS A CA 1
ATOM 1451 C C . CYS A 1 184 ? 12.183 -0.499 3.590 1.00 95.94 184 CYS A C 1
ATOM 1453 O O . CYS A 1 184 ? 13.022 0.400 3.597 1.00 95.94 184 CYS A O 1
ATOM 1455 N N . GLN A 1 185 ? 12.228 -1.500 4.478 1.00 96.44 185 GLN A N 1
ATOM 1456 C CA . GLN A 1 185 ? 13.255 -1.606 5.519 1.00 96.44 185 GLN A CA 1
ATOM 1457 C C . GLN A 1 185 ? 14.668 -1.733 4.946 1.00 96.44 185 GLN A C 1
ATOM 1459 O O . GLN A 1 185 ? 15.577 -1.055 5.418 1.00 96.44 185 GLN A O 1
ATOM 1464 N N . ALA A 1 186 ? 14.859 -2.566 3.922 1.00 94.81 186 ALA A N 1
ATOM 1465 C CA . ALA A 1 186 ? 16.156 -2.722 3.270 1.00 94.81 186 ALA A CA 1
ATOM 1466 C C . ALA A 1 186 ? 16.627 -1.436 2.566 1.00 94.81 186 ALA A C 1
ATOM 1468 O O . ALA A 1 186 ? 17.830 -1.213 2.450 1.00 94.81 186 ALA A O 1
ATOM 1469 N N . GLN A 1 187 ? 15.695 -0.599 2.106 1.00 92.56 187 GLN A N 1
ATOM 1470 C CA . GLN A 1 187 ? 15.986 0.669 1.428 1.00 92.56 187 GLN A CA 1
ATOM 1471 C C . GLN A 1 187 ? 16.112 1.862 2.384 1.00 92.56 187 GLN A C 1
ATOM 1473 O O . GLN A 1 187 ? 16.590 2.918 1.977 1.00 92.56 187 GLN A O 1
ATOM 1478 N N . GLY A 1 188 ? 15.696 1.714 3.645 1.00 93.38 188 GLY A N 1
ATOM 1479 C CA . GLY A 1 188 ? 15.602 2.834 4.581 1.00 93.38 188 GLY A CA 1
ATOM 1480 C C . GLY A 1 188 ? 14.464 3.808 4.252 1.00 93.38 188 GLY A C 1
ATOM 1481 O O . GLY A 1 188 ? 14.524 4.966 4.659 1.00 93.38 188 GLY A O 1
ATOM 1482 N N . ASP A 1 189 ? 13.438 3.354 3.529 1.00 94.56 189 ASP A N 1
ATOM 1483 C CA . ASP A 1 189 ? 12.245 4.139 3.206 1.00 94.56 189 ASP A CA 1
ATOM 1484 C C . ASP A 1 189 ? 11.354 4.277 4.450 1.00 94.56 189 ASP A C 1
ATOM 1486 O O . ASP A 1 189 ? 10.515 3.424 4.746 1.00 94.56 189 ASP A O 1
ATOM 1490 N N . ALA A 1 190 ? 11.583 5.344 5.219 1.00 95.06 190 ALA A N 1
ATOM 1491 C CA . ALA A 1 190 ? 10.854 5.604 6.455 1.00 95.06 190 ALA A CA 1
ATOM 1492 C C . ALA A 1 190 ? 9.341 5.740 6.220 1.00 95.06 190 ALA A C 1
ATOM 1494 O O . ALA A 1 190 ? 8.560 5.197 6.998 1.00 95.06 190 ALA A O 1
ATOM 1495 N N . GLU A 1 191 ? 8.925 6.408 5.144 1.00 94.88 191 GLU A N 1
ATOM 1496 C CA . GLU A 1 191 ? 7.507 6.602 4.836 1.00 94.88 191 GLU A CA 1
ATOM 1497 C C . GLU A 1 191 ? 6.830 5.260 4.531 1.00 94.88 191 GLU A C 1
ATOM 1499 O O . GLU A 1 191 ? 5.837 4.902 5.173 1.00 94.88 191 GLU A O 1
ATOM 1504 N N . GLY A 1 192 ? 7.416 4.464 3.632 1.00 95.75 192 GLY A N 1
ATOM 1505 C CA . GLY A 1 192 ? 6.909 3.136 3.294 1.00 95.75 192 GLY A CA 1
ATOM 1506 C C . GLY A 1 192 ? 6.865 2.193 4.497 1.00 95.75 192 GLY A C 1
ATOM 1507 O O . GLY A 1 192 ? 5.880 1.477 4.686 1.00 95.75 192 GLY A O 1
ATOM 1508 N N . ILE A 1 193 ? 7.875 2.231 5.375 1.00 98.19 193 ILE A N 1
ATOM 1509 C CA . ILE A 1 193 ? 7.871 1.456 6.628 1.00 98.19 193 ILE A CA 1
ATOM 1510 C C . ILE A 1 193 ? 6.637 1.794 7.472 1.00 98.19 193 ILE A C 1
ATOM 1512 O O . ILE A 1 193 ? 5.947 0.880 7.928 1.00 98.19 193 ILE A O 1
ATOM 1516 N N . GLY A 1 194 ? 6.341 3.081 7.669 1.00 97.56 194 GLY A N 1
ATOM 1517 C CA . GLY A 1 194 ? 5.175 3.523 8.433 1.00 97.56 194 GLY A CA 1
ATOM 1518 C C . GLY A 1 194 ? 3.857 3.064 7.812 1.00 97.56 194 GLY A C 1
ATOM 1519 O O . GLY A 1 194 ? 2.989 2.543 8.521 1.00 97.56 194 GLY A O 1
ATOM 1520 N N . VAL A 1 195 ? 3.733 3.184 6.486 1.00 96.88 195 VAL A N 1
ATOM 1521 C CA . VAL A 1 195 ? 2.561 2.718 5.730 1.00 96.88 195 VAL A CA 1
ATOM 1522 C C . VAL A 1 195 ? 2.338 1.224 5.951 1.00 96.88 195 VAL A C 1
ATOM 1524 O O . VAL A 1 195 ? 1.261 0.830 6.400 1.00 96.88 195 VAL A O 1
ATOM 1527 N N . TYR A 1 196 ? 3.339 0.378 5.700 1.00 97.94 196 TYR A N 1
ATOM 1528 C CA . TYR A 1 196 ? 3.144 -1.073 5.773 1.00 97.94 196 TYR A CA 1
ATOM 1529 C C . TYR A 1 196 ? 3.039 -1.601 7.207 1.00 97.94 196 TYR A C 1
ATOM 1531 O O . TYR A 1 196 ? 2.286 -2.546 7.438 1.00 97.94 196 TYR A O 1
ATOM 1539 N N . LEU A 1 197 ? 3.688 -0.970 8.193 1.00 98.31 197 LEU A N 1
ATOM 1540 C CA . LEU A 1 197 ? 3.449 -1.285 9.607 1.00 98.31 197 LEU A CA 1
ATOM 1541 C C . LEU A 1 197 ? 1.994 -1.021 10.006 1.00 98.31 197 LEU A C 1
ATOM 1543 O O . LEU A 1 197 ? 1.402 -1.839 10.709 1.00 98.31 197 LEU A O 1
ATOM 1547 N N . ARG A 1 198 ? 1.398 0.079 9.530 1.00 96.81 198 ARG A N 1
ATOM 1548 C CA . ARG A 1 198 ? -0.024 0.368 9.749 1.00 96.81 198 ARG A CA 1
ATOM 1549 C C . ARG A 1 198 ? -0.913 -0.657 9.056 1.00 96.81 198 ARG A C 1
ATOM 1551 O O . ARG A 1 198 ? -1.793 -1.211 9.700 1.00 96.81 198 ARG A O 1
ATOM 1558 N N . GLN A 1 199 ? -0.650 -0.977 7.790 1.00 96.50 199 GLN A N 1
ATOM 1559 C CA . GLN A 1 199 ? -1.435 -1.978 7.056 1.00 96.50 199 GLN A CA 1
ATOM 1560 C C . GLN A 1 199 ? -1.413 -3.355 7.736 1.00 96.50 199 GLN A C 1
ATOM 1562 O O . GLN A 1 199 ? -2.446 -4.012 7.832 1.00 96.50 199 GLN A O 1
ATOM 1567 N N . LEU A 1 200 ? -0.254 -3.786 8.238 1.00 97.50 200 LEU A N 1
ATOM 1568 C CA . LEU A 1 200 ? -0.107 -5.053 8.959 1.00 97.50 200 LEU A CA 1
ATOM 1569 C C . LEU A 1 200 ? -0.743 -5.015 10.354 1.00 97.50 200 LEU A C 1
ATOM 1571 O O . LEU A 1 200 ? -1.317 -6.010 10.798 1.00 97.50 200 LEU A O 1
ATOM 1575 N N . HIS A 1 201 ? -0.680 -3.870 11.037 1.00 96.00 201 HIS A N 1
ATOM 1576 C CA . HIS A 1 201 ? -1.402 -3.661 12.288 1.00 96.00 201 HIS A CA 1
ATOM 1577 C C . HIS A 1 201 ? -2.908 -3.843 12.093 1.00 96.00 201 HIS A C 1
ATOM 1579 O O . HIS A 1 201 ? -3.520 -4.655 12.790 1.00 96.00 201 HIS A O 1
ATOM 1585 N N . GLU A 1 202 ? -3.477 -3.161 11.101 1.00 94.69 202 GLU A N 1
ATOM 1586 C CA . GLU A 1 202 ? -4.893 -3.280 10.765 1.00 94.69 202 GLU A CA 1
ATOM 1587 C C . GLU A 1 202 ? -5.249 -4.692 10.275 1.00 94.69 202 GLU A C 1
ATOM 1589 O O . GLU A 1 202 ? -6.287 -5.220 10.646 1.00 94.69 202 GLU A O 1
ATOM 1594 N N . ALA A 1 203 ? -4.360 -5.379 9.550 1.00 94.50 203 ALA A N 1
ATOM 1595 C CA . ALA A 1 203 ? -4.568 -6.775 9.151 1.00 94.50 203 ALA A CA 1
ATOM 1596 C C . ALA A 1 203 ? -4.689 -7.752 10.341 1.00 94.50 203 ALA A C 1
ATOM 1598 O O . ALA A 1 203 ? -5.362 -8.781 10.243 1.00 94.50 203 ALA A O 1
ATOM 1599 N N . ASP A 1 204 ? -4.012 -7.493 11.461 1.00 93.50 204 ASP A N 1
ATOM 1600 C CA . ASP A 1 204 ? -4.213 -8.284 12.681 1.00 93.50 204 ASP A CA 1
ATOM 1601 C C . ASP A 1 204 ? -5.539 -7.922 13.366 1.00 93.50 204 ASP A C 1
ATOM 1603 O O . ASP A 1 204 ? -6.256 -8.819 13.820 1.00 93.50 204 ASP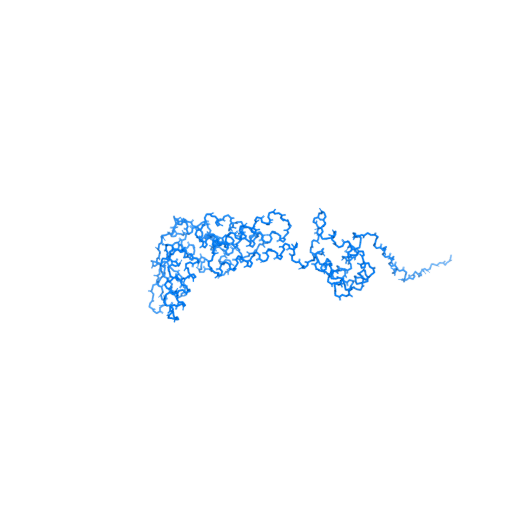 A O 1
ATOM 1607 N N . ARG A 1 205 ? -5.898 -6.630 13.375 1.00 92.62 205 ARG A N 1
ATOM 1608 C CA . ARG A 1 205 ? -7.181 -6.139 13.902 1.00 92.62 205 ARG A CA 1
ATOM 1609 C C . ARG A 1 205 ? -8.365 -6.737 13.139 1.00 92.62 205 ARG A C 1
ATOM 1611 O O . ARG A 1 205 ? -9.237 -7.335 13.762 1.00 92.62 205 ARG A O 1
ATOM 1618 N N . ASP A 1 206 ? -8.323 -6.723 11.807 1.00 90.81 206 ASP A N 1
ATOM 1619 C CA . ASP A 1 206 ? -9.345 -7.294 10.917 1.00 90.81 206 ASP A CA 1
ATOM 1620 C C . ASP A 1 206 ? -9.588 -8.796 11.180 1.00 90.81 206 ASP A C 1
ATOM 1622 O O . ASP A 1 206 ? -10.691 -9.302 10.972 1.00 90.81 206 ASP A O 1
ATOM 1626 N N . ARG A 1 207 ? -8.580 -9.519 11.688 1.00 90.62 207 ARG A N 1
ATOM 1627 C CA . ARG A 1 207 ? -8.691 -10.931 12.100 1.00 90.62 207 ARG A CA 1
ATOM 1628 C C . ARG A 1 207 ? -9.175 -11.140 13.534 1.00 90.62 207 ARG A C 1
ATOM 1630 O O . ARG A 1 207 ? -9.310 -12.283 13.967 1.00 90.62 207 ARG A O 1
ATOM 1637 N N . GLY A 1 208 ? -9.385 -10.067 14.289 1.00 89.12 208 GLY A N 1
ATOM 1638 C CA . GLY A 1 208 ? -9.785 -10.111 15.691 1.00 89.12 208 GLY A CA 1
ATOM 1639 C C . GLY A 1 208 ? -8.720 -10.689 16.622 1.00 89.12 208 GLY A C 1
ATOM 1640 O O . GLY A 1 208 ? -9.071 -11.233 17.665 1.00 89.12 208 GLY A O 1
ATOM 1641 N N . ARG A 1 209 ? -7.434 -10.607 16.255 1.00 89.69 209 ARG A N 1
ATOM 1642 C CA . ARG A 1 209 ? -6.317 -11.112 17.069 1.00 89.69 209 ARG A CA 1
ATOM 1643 C C . ARG A 1 209 ? -5.425 -9.966 17.565 1.00 89.69 209 ARG A C 1
ATOM 1645 O O . ARG A 1 209 ? -5.451 -8.882 16.979 1.00 89.69 209 ARG A O 1
ATOM 1652 N N . PRO A 1 210 ? -4.620 -10.173 18.624 1.00 90.69 210 PRO A N 1
ATOM 1653 C CA . PRO A 1 210 ? -3.638 -9.182 19.048 1.00 90.69 210 PRO A CA 1
ATOM 1654 C C . PRO A 1 210 ? -2.703 -8.815 17.900 1.00 90.69 210 PRO A C 1
ATOM 1656 O O . PRO A 1 210 ? -2.179 -9.695 17.213 1.00 90.69 210 PRO A O 1
ATOM 1659 N N . SER A 1 211 ? -2.460 -7.518 17.718 1.00 92.06 211 SER A N 1
ATOM 1660 C CA . SER A 1 211 ? -1.531 -7.077 16.689 1.00 92.06 211 SER A CA 1
ATOM 1661 C C . SER A 1 211 ? -0.083 -7.252 17.121 1.00 92.06 211 SER A C 1
ATOM 1663 O O . SER A 1 211 ? 0.371 -6.659 18.100 1.00 92.06 211 SER A O 1
ATOM 1665 N N . THR A 1 212 ? 0.667 -8.014 16.329 1.00 92.69 212 THR A N 1
ATOM 1666 C CA . THR A 1 212 ? 2.114 -8.207 16.511 1.00 92.69 212 THR A CA 1
ATOM 1667 C C . THR A 1 212 ? 2.929 -7.010 16.004 1.00 92.69 212 THR A C 1
ATOM 1669 O O . THR A 1 212 ? 4.102 -6.855 16.346 1.00 92.69 212 THR A O 1
ATOM 1672 N N . TRP A 1 213 ? 2.294 -6.119 15.237 1.00 96.50 213 TRP A N 1
ATOM 1673 C CA . TRP A 1 213 ? 2.913 -4.963 14.580 1.00 96.50 213 TRP A CA 1
ATOM 1674 C C . TRP A 1 213 ? 2.713 -3.643 15.329 1.00 96.50 213 TRP A C 1
ATOM 1676 O O . TRP A 1 213 ? 3.483 -2.707 15.124 1.00 96.50 213 TRP A O 1
ATOM 1686 N N . ALA A 1 214 ? 1.728 -3.568 16.229 1.00 96.25 214 ALA A N 1
ATOM 1687 C CA . ALA A 1 214 ? 1.332 -2.335 16.915 1.00 96.25 214 ALA A CA 1
ATOM 1688 C C . ALA A 1 214 ? 2.483 -1.635 17.657 1.00 96.25 214 ALA A C 1
ATOM 1690 O O . ALA A 1 214 ? 2.625 -0.417 17.570 1.00 96.25 214 ALA A O 1
ATOM 1691 N N . LEU A 1 215 ? 3.335 -2.388 18.363 1.00 97.75 215 LEU A N 1
ATOM 1692 C CA . LEU A 1 215 ? 4.460 -1.801 19.100 1.00 97.75 215 LEU A CA 1
ATOM 1693 C C . LEU A 1 215 ? 5.554 -1.274 18.165 1.00 97.75 215 LEU A C 1
ATOM 1695 O O . LEU A 1 215 ? 6.075 -0.188 18.400 1.00 97.75 215 LEU A O 1
ATOM 1699 N N . ARG A 1 216 ? 5.838 -1.98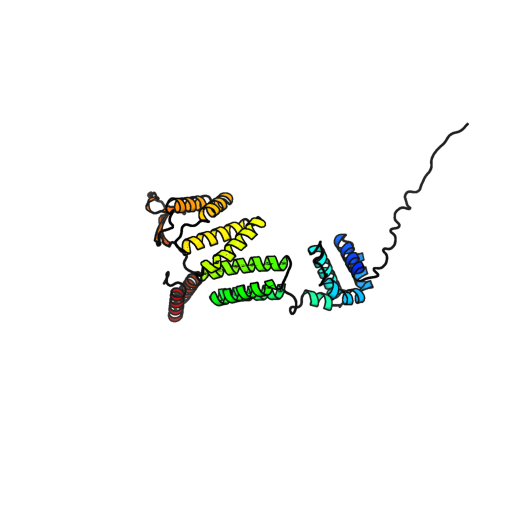7 17.068 1.00 98.06 216 ARG A N 1
ATOM 1700 C CA . ARG A 1 216 ? 6.776 -1.524 16.030 1.00 98.06 216 ARG A CA 1
ATOM 1701 C C . ARG A 1 216 ? 6.256 -0.272 15.329 1.00 98.06 216 ARG A C 1
ATOM 1703 O O . ARG A 1 216 ? 7.029 0.635 15.041 1.00 98.06 216 ARG A O 1
ATOM 1710 N N . LEU A 1 217 ? 4.948 -0.207 15.078 1.00 98.38 217 LEU A N 1
ATOM 1711 C CA . LEU A 1 217 ? 4.296 0.988 14.552 1.00 98.38 217 LEU A CA 1
ATOM 1712 C C . LEU A 1 217 ? 4.405 2.158 15.539 1.00 98.38 217 LEU A C 1
ATOM 1714 O O . LEU A 1 217 ? 4.753 3.258 15.127 1.00 98.38 217 LEU A O 1
ATOM 1718 N N . ALA A 1 218 ? 4.179 1.926 16.834 1.00 98.19 218 ALA A N 1
ATOM 1719 C CA . ALA A 1 218 ? 4.327 2.956 17.860 1.00 98.19 218 ALA A CA 1
ATOM 1720 C C . ALA A 1 218 ? 5.765 3.493 17.948 1.00 98.19 218 ALA A C 1
ATOM 1722 O O . ALA A 1 218 ? 5.967 4.701 18.006 1.00 98.19 218 ALA A O 1
ATOM 1723 N N . GLU A 1 219 ? 6.771 2.616 17.924 1.00 98.25 219 GLU A N 1
ATOM 1724 C CA . GLU A 1 219 ? 8.186 3.016 17.874 1.00 98.25 219 GLU A CA 1
ATOM 1725 C C . GLU A 1 219 ? 8.496 3.859 16.634 1.00 98.25 219 GLU A C 1
ATOM 1727 O O . GLU A 1 219 ? 9.152 4.895 16.735 1.00 98.25 219 GLU A O 1
ATOM 1732 N N . HIS A 1 220 ? 7.989 3.444 15.471 1.00 98.12 220 HIS A N 1
ATOM 1733 C CA . HIS A 1 220 ? 8.155 4.189 14.230 1.00 98.12 220 HIS A CA 1
ATOM 1734 C C . HIS A 1 220 ? 7.498 5.577 14.299 1.00 98.12 220 HIS A C 1
ATOM 1736 O O . HIS A 1 220 ? 8.123 6.565 13.925 1.00 98.12 220 HIS A O 1
ATOM 1742 N N . LEU A 1 221 ? 6.266 5.673 14.799 1.00 97.94 221 LEU A N 1
ATOM 1743 C CA . LEU A 1 221 ? 5.539 6.939 14.930 1.00 97.94 221 LEU A CA 1
ATOM 1744 C C . LEU A 1 221 ? 6.235 7.903 15.893 1.00 97.94 221 LEU A C 1
ATOM 1746 O O . LEU A 1 221 ? 6.423 9.070 15.561 1.00 97.94 221 LEU A O 1
ATOM 1750 N N . GLU A 1 222 ? 6.701 7.411 17.042 1.00 97.75 222 GLU A N 1
ATOM 1751 C CA . GLU A 1 222 ? 7.448 8.223 18.005 1.00 97.75 222 GLU A CA 1
ATOM 1752 C C . GLU A 1 222 ? 8.752 8.762 17.405 1.00 97.75 222 GLU A C 1
ATOM 1754 O O . GLU A 1 222 ? 9.050 9.949 17.545 1.00 97.75 222 GLU A O 1
ATOM 1759 N N . ALA A 1 223 ? 9.493 7.926 16.671 1.00 97.19 223 ALA A N 1
ATOM 1760 C CA . ALA A 1 223 ? 10.706 8.348 15.972 1.00 97.19 223 ALA A CA 1
ATOM 1761 C C . ALA A 1 223 ? 10.441 9.423 14.899 1.00 97.19 223 ALA A C 1
ATOM 1763 O O . ALA A 1 223 ? 11.341 10.201 14.584 1.00 97.19 223 ALA A O 1
ATOM 1764 N N . ASN A 1 224 ? 9.216 9.493 14.370 1.00 95.88 224 ASN A N 1
ATOM 1765 C CA . ASN A 1 224 ? 8.785 10.468 13.365 1.00 95.88 224 ASN A CA 1
ATOM 1766 C C . ASN A 1 224 ? 7.957 11.629 13.950 1.00 95.88 224 ASN A C 1
ATOM 1768 O O . ASN A 1 224 ? 7.363 12.402 13.202 1.00 95.88 224 ASN A O 1
ATOM 1772 N N . GLY A 1 225 ? 7.946 11.794 15.278 1.00 95.94 225 GLY A N 1
ATOM 1773 C CA . GLY A 1 225 ? 7.341 12.948 15.949 1.00 95.94 225 GLY A CA 1
ATOM 1774 C C . GLY A 1 225 ? 5.859 12.809 16.301 1.00 95.94 225 GLY A C 1
ATOM 1775 O O . GLY A 1 225 ? 5.278 13.765 16.810 1.00 95.94 225 GLY A O 1
ATOM 1776 N N . ASP A 1 226 ? 5.255 11.636 16.104 1.00 95.38 226 ASP A N 1
ATOM 1777 C CA . ASP A 1 226 ? 3.859 11.355 16.454 1.00 95.38 226 ASP A CA 1
ATOM 1778 C C . ASP A 1 226 ? 3.759 10.567 17.773 1.00 95.38 226 ASP A C 1
ATOM 1780 O O . ASP A 1 226 ? 3.370 9.397 17.845 1.00 95.38 226 ASP A O 1
ATOM 1784 N N . ALA A 1 227 ? 4.200 11.219 18.852 1.00 94.81 227 ALA A N 1
ATOM 1785 C CA . ALA A 1 227 ? 4.275 10.614 20.181 1.00 94.81 227 ALA A CA 1
ATOM 1786 C C . ALA A 1 227 ? 2.893 10.313 20.789 1.00 94.81 227 ALA A C 1
ATOM 1788 O O . ALA A 1 227 ? 2.758 9.362 21.562 1.00 94.81 227 ALA A O 1
ATOM 1789 N N . ASP A 1 228 ? 1.870 11.103 20.449 1.00 92.88 228 ASP A N 1
ATOM 1790 C CA . ASP A 1 228 ? 0.506 10.891 20.941 1.00 92.88 228 ASP A CA 1
ATOM 1791 C C . ASP A 1 228 ? -0.105 9.620 20.334 1.00 92.88 228 ASP A C 1
ATOM 1793 O O . ASP A 1 228 ? -0.649 8.793 21.073 1.00 92.88 228 ASP A O 1
ATOM 1797 N N . GLU A 1 229 ? 0.056 9.398 19.025 1.00 93.94 229 GLU A N 1
ATOM 1798 C CA . GLU A 1 229 ? -0.405 8.167 18.378 1.00 93.94 229 GLU A CA 1
ATOM 1799 C C . GLU A 1 229 ? 0.369 6.939 18.868 1.00 93.94 229 GLU A C 1
ATOM 1801 O O . GLU A 1 229 ? -0.214 5.885 19.141 1.00 93.94 229 GLU A O 1
ATOM 1806 N N . ALA A 1 230 ? 1.684 7.073 19.054 1.00 96.81 230 ALA A N 1
ATOM 1807 C CA . ALA A 1 230 ? 2.508 6.015 19.627 1.00 96.81 230 ALA A CA 1
ATOM 1808 C C . ALA A 1 230 ? 2.058 5.633 21.049 1.00 96.81 230 ALA A C 1
ATOM 1810 O O . ALA A 1 230 ? 1.968 4.448 21.387 1.00 96.81 230 ALA A O 1
ATOM 1811 N N . ALA A 1 231 ? 1.756 6.624 21.894 1.00 94.50 231 ALA A N 1
ATOM 1812 C CA . ALA A 1 231 ? 1.251 6.400 23.245 1.00 94.50 231 ALA A CA 1
ATOM 1813 C C . ALA A 1 231 ? -0.124 5.715 23.237 1.00 94.50 231 ALA A C 1
ATOM 1815 O O . ALA A 1 231 ? -0.349 4.803 24.037 1.00 94.50 231 ALA A O 1
ATOM 1816 N N . TRP A 1 232 ? -1.002 6.106 22.310 1.00 93.25 232 TRP A N 1
ATOM 1817 C CA . TRP A 1 232 ? -2.297 5.465 22.093 1.00 93.25 232 TRP A CA 1
ATOM 1818 C C . TRP A 1 232 ? -2.149 3.990 21.700 1.00 93.25 232 TRP A C 1
ATOM 1820 O O . TRP A 1 232 ? -2.708 3.116 22.355 1.00 93.25 232 TRP A O 1
ATOM 1830 N N . LEU A 1 233 ? -1.330 3.662 20.699 1.00 94.94 233 LEU A N 1
ATOM 1831 C CA . LEU A 1 233 ? -1.123 2.265 20.293 1.00 94.94 233 LEU A CA 1
ATOM 1832 C C . LEU A 1 233 ? -0.598 1.398 21.445 1.00 94.94 233 LEU A C 1
ATOM 1834 O O . LEU A 1 233 ? -1.052 0.270 21.648 1.00 94.94 233 LEU A O 1
ATOM 1838 N N . ARG A 1 234 ? 0.321 1.938 22.254 1.00 95.56 234 ARG A N 1
ATOM 1839 C CA . ARG A 1 234 ? 0.841 1.247 23.443 1.00 95.56 234 ARG A CA 1
ATOM 1840 C C . ARG A 1 234 ? -0.228 1.041 24.513 1.00 95.56 234 ARG A C 1
ATOM 1842 O O . ARG A 1 234 ? -0.226 -0.010 25.157 1.00 95.56 234 ARG A O 1
ATOM 1849 N N . SER A 1 235 ? -1.124 2.007 24.727 1.00 93.88 235 SER A N 1
ATOM 1850 C CA . SER A 1 235 ? -2.217 1.847 25.693 1.00 93.88 235 SER A CA 1
ATOM 1851 C C . SER A 1 235 ? -3.198 0.767 25.241 1.00 93.88 235 SER A C 1
ATOM 1853 O O . SER A 1 235 ? -3.552 -0.089 26.053 1.00 93.88 235 SER A O 1
ATOM 1855 N N . VAL A 1 236 ? -3.539 0.733 23.948 1.00 93.00 236 VAL A N 1
ATOM 1856 C CA . VAL A 1 236 ? -4.411 -0.287 23.350 1.00 93.00 236 VAL A CA 1
ATOM 1857 C C . VAL A 1 236 ? -3.819 -1.686 23.524 1.00 93.00 236 VAL A C 1
ATOM 1859 O O . VAL A 1 236 ? -4.490 -2.557 24.074 1.00 93.00 236 VAL A O 1
ATOM 1862 N N . VAL A 1 237 ? -2.549 -1.901 23.154 1.00 94.31 237 VAL A N 1
ATOM 1863 C CA . VAL A 1 237 ? -1.878 -3.210 23.308 1.00 94.31 237 VAL A CA 1
ATOM 1864 C C . VAL A 1 237 ? -1.835 -3.655 24.770 1.00 94.31 237 VAL A C 1
ATOM 1866 O O . VAL A 1 237 ? -2.115 -4.810 25.078 1.00 94.31 237 VAL A O 1
ATOM 1869 N N . ARG A 1 238 ? -1.512 -2.740 25.694 1.00 94.44 238 ARG A N 1
ATOM 1870 C CA . ARG A 1 238 ? -1.469 -3.040 27.133 1.00 94.44 238 ARG A CA 1
ATOM 1871 C C . ARG A 1 238 ? -2.841 -3.439 27.674 1.00 94.44 238 ARG A C 1
ATOM 1873 O O . ARG A 1 238 ? -2.926 -4.297 28.548 1.00 94.44 238 ARG A O 1
ATOM 1880 N N . ARG A 1 239 ? -3.895 -2.771 27.210 1.00 92.88 239 ARG A N 1
ATOM 1881 C CA . ARG A 1 239 ? -5.260 -2.973 27.694 1.00 92.88 239 ARG A CA 1
ATOM 1882 C C . ARG A 1 239 ? -5.896 -4.236 27.126 1.00 92.88 239 ARG A C 1
ATOM 1884 O O . ARG A 1 239 ? -6.659 -4.896 27.827 1.00 92.88 239 ARG A O 1
ATOM 1891 N N . PHE A 1 240 ? -5.569 -4.573 25.884 1.00 93.12 240 PHE A N 1
ATOM 1892 C CA . PHE A 1 240 ? -6.173 -5.677 25.147 1.00 93.12 240 PHE A CA 1
ATOM 1893 C C . PHE A 1 240 ? -5.109 -6.674 24.657 1.00 93.12 240 PHE A C 1
ATOM 1895 O O . PHE A 1 240 ? -4.937 -6.844 23.448 1.00 93.12 240 PHE A O 1
ATOM 1902 N N . PRO A 1 241 ? -4.394 -7.358 25.574 1.00 92.44 241 PRO A N 1
ATOM 1903 C CA . PRO A 1 241 ? -3.313 -8.275 25.205 1.00 92.44 241 PRO A CA 1
ATOM 1904 C C . PRO A 1 241 ? -3.796 -9.484 24.391 1.00 92.44 241 PRO A C 1
ATOM 1906 O O . PRO A 1 241 ? -3.021 -10.039 23.621 1.00 92.44 241 PRO A O 1
ATOM 1909 N N . GLU A 1 242 ? -5.075 -9.850 24.522 1.00 91.75 242 GLU A N 1
ATOM 1910 C CA . GLU A 1 242 ? -5.723 -10.957 23.798 1.00 91.75 242 GLU A CA 1
ATOM 1911 C C . GLU A 1 242 ? -6.484 -10.497 22.536 1.00 91.75 242 GLU A C 1
ATOM 1913 O O . GLU A 1 242 ? -7.147 -11.297 21.881 1.00 91.75 242 GLU A O 1
ATOM 1918 N N . GLY A 1 243 ? -6.355 -9.220 22.157 1.00 90.19 243 GLY A N 1
ATOM 1919 C CA . GLY A 1 243 ? -7.026 -8.627 21.001 1.00 90.19 243 GLY A CA 1
ATOM 1920 C C . GLY A 1 243 ? -8.149 -7.670 21.396 1.00 90.19 243 GLY A C 1
ATOM 1921 O O . GLY A 1 243 ? -8.744 -7.766 22.471 1.00 90.19 243 GLY A O 1
ATOM 1922 N N . GLU A 1 244 ? -8.415 -6.699 20.523 1.00 92.12 244 GLU A N 1
ATOM 1923 C CA . GLU A 1 244 ? -9.422 -5.667 20.771 1.00 92.12 244 GLU A CA 1
ATOM 1924 C C . GLU A 1 244 ? -10.855 -6.237 20.763 1.00 92.12 244 GLU A C 1
ATOM 1926 O O . GLU A 1 244 ? -11.197 -7.031 19.880 1.00 92.12 244 GLU A O 1
ATOM 1931 N N . PRO A 1 245 ? -11.738 -5.778 21.672 1.00 92.19 245 PRO A N 1
ATOM 1932 C CA . PRO A 1 245 ? -13.174 -6.025 21.588 1.00 92.19 245 PRO A CA 1
ATOM 1933 C C . PRO A 1 245 ? -13.762 -5.547 20.259 1.00 92.19 245 PRO A C 1
ATOM 1935 O O . PRO A 1 245 ? -13.364 -4.497 19.759 1.00 92.19 245 PRO A O 1
ATOM 1938 N N . LEU A 1 246 ? -14.782 -6.253 19.753 1.00 90.38 246 LEU A N 1
ATOM 1939 C CA . LEU A 1 246 ? -15.451 -5.947 18.475 1.00 90.38 246 LEU A CA 1
ATOM 1940 C C . LEU A 1 246 ? -15.870 -4.478 18.331 1.00 90.38 246 LEU A C 1
ATOM 1942 O O . LEU A 1 246 ? -15.829 -3.921 17.236 1.00 90.38 246 LEU A O 1
ATOM 1946 N N . LEU A 1 247 ? -16.280 -3.862 19.439 1.00 91.06 247 LEU A N 1
ATOM 1947 C CA . LEU A 1 247 ? -16.660 -2.463 19.514 1.00 91.06 247 LEU A CA 1
ATOM 1948 C C . LEU A 1 247 ? -16.139 -1.864 20.820 1.00 91.06 247 LEU A C 1
ATOM 1950 O O . LEU A 1 247 ? -16.350 -2.423 21.897 1.00 91.06 247 LEU A O 1
ATOM 1954 N N . ARG A 1 248 ? -15.488 -0.709 20.716 1.00 92.38 248 ARG A N 1
ATOM 1955 C CA . ARG A 1 248 ? -14.953 0.079 21.826 1.00 92.38 248 ARG A CA 1
ATOM 1956 C C . ARG A 1 248 ? -15.549 1.480 21.817 1.00 92.38 248 ARG A C 1
ATOM 1958 O O . ARG A 1 248 ? -15.935 1.993 20.767 1.00 92.38 248 ARG A O 1
ATOM 1965 N N . MET A 1 249 ? -15.602 2.101 22.990 1.00 93.62 249 MET A N 1
ATOM 1966 C CA . MET A 1 249 ? -15.953 3.511 23.133 1.00 93.62 249 MET A CA 1
ATOM 1967 C C . MET A 1 249 ? -14.682 4.301 23.409 1.00 93.62 249 MET A C 1
ATOM 1969 O O . MET A 1 249 ? -14.118 4.226 24.499 1.00 93.62 249 MET A O 1
ATOM 1973 N N . VAL A 1 250 ? -14.256 5.064 22.412 1.00 94.06 250 VAL A N 1
ATOM 1974 C CA . VAL A 1 250 ? -13.079 5.926 22.475 1.00 94.06 250 VAL A CA 1
ATOM 1975 C C . VAL A 1 250 ? -13.551 7.364 22.613 1.00 94.06 250 VAL A C 1
ATOM 1977 O O . VAL A 1 250 ? -14.541 7.768 22.008 1.00 94.06 250 VAL A O 1
ATOM 1980 N N . VAL A 1 251 ? -12.860 8.150 23.423 1.00 93.56 251 VAL A N 1
ATOM 1981 C CA . VAL A 1 251 ? -13.149 9.567 23.616 1.00 93.56 251 VAL A CA 1
ATOM 1982 C C . VAL A 1 251 ? -11.979 10.381 23.095 1.00 93.56 251 VAL A C 1
ATOM 1984 O O . VAL A 1 251 ? -10.831 10.124 23.448 1.00 93.56 251 VAL A O 1
ATOM 1987 N N . SER A 1 252 ? -12.270 11.377 22.265 1.00 92.69 252 SER A N 1
ATOM 1988 C CA . SER A 1 252 ? -11.321 12.424 21.901 1.00 92.69 252 SER A CA 1
ATOM 1989 C C . SER A 1 252 ? -11.556 13.637 22.796 1.00 92.69 252 SER A C 1
ATOM 1991 O O . SER A 1 252 ? -12.660 14.187 22.803 1.00 92.69 252 SER A O 1
ATOM 1993 N N . VAL A 1 253 ? -10.543 14.034 23.568 1.00 91.62 253 VAL A N 1
ATOM 1994 C CA . VAL A 1 253 ? -10.562 15.235 24.416 1.00 91.62 253 VAL A CA 1
ATOM 1995 C C . VAL A 1 253 ? -9.496 16.200 23.908 1.00 91.62 253 VAL A C 1
ATOM 1997 O O . VAL A 1 253 ? -8.302 15.914 24.003 1.00 91.62 253 VAL A O 1
ATOM 2000 N N . ASP A 1 254 ? -9.933 17.328 23.345 1.00 90.38 254 ASP A N 1
ATOM 2001 C CA . ASP A 1 254 ? -9.088 18.306 22.636 1.00 90.38 254 ASP A CA 1
ATOM 2002 C C . ASP A 1 254 ? -8.138 17.656 21.607 1.00 90.38 254 ASP A C 1
ATOM 2004 O O . ASP A 1 254 ? -6.960 17.995 21.510 1.00 90.38 254 ASP A O 1
ATOM 2008 N N . GLY A 1 255 ? -8.644 16.670 20.860 1.00 86.25 255 GLY A N 1
ATOM 2009 C CA . GLY A 1 255 ? -7.904 15.975 19.801 1.00 86.25 255 GLY A CA 1
ATOM 2010 C C . GLY A 1 255 ? -7.081 14.767 20.259 1.00 86.25 255 GLY A C 1
ATOM 2011 O O . GLY A 1 255 ? -6.641 13.993 19.412 1.00 86.25 255 GLY A O 1
ATOM 2012 N N . ARG A 1 256 ? -6.906 14.546 21.569 1.00 88.94 256 ARG A N 1
ATOM 2013 C CA . ARG A 1 256 ? -6.186 13.376 22.103 1.00 88.94 256 ARG A CA 1
ATOM 2014 C C . ARG A 1 256 ? -7.155 12.247 22.428 1.00 88.94 256 ARG A C 1
ATOM 2016 O O . ARG A 1 256 ? -8.200 12.487 23.032 1.00 88.94 256 ARG A O 1
ATOM 2023 N N . ARG A 1 257 ? -6.804 11.020 22.038 1.00 90.94 257 ARG A N 1
ATOM 2024 C CA . ARG A 1 257 ? -7.667 9.838 22.175 1.00 90.94 257 ARG A CA 1
ATOM 2025 C C . ARG A 1 257 ? -7.410 9.079 23.472 1.00 90.94 257 ARG A C 1
ATOM 2027 O O . ARG A 1 257 ? -6.265 8.876 23.866 1.00 90.94 257 ARG A O 1
ATOM 2034 N N . PHE A 1 258 ? -8.496 8.636 24.093 1.00 91.19 258 PHE A N 1
ATOM 2035 C CA . PHE A 1 258 ? -8.519 7.870 25.334 1.00 91.19 258 PHE A CA 1
ATOM 2036 C C . PHE A 1 258 ? -9.598 6.794 25.256 1.00 91.19 258 PHE A C 1
ATOM 2038 O O . PHE A 1 258 ? -10.618 6.978 24.593 1.00 91.19 258 PHE A O 1
ATOM 2045 N N . GLU A 1 259 ? -9.420 5.697 25.983 1.00 92.19 259 GLU A N 1
ATOM 2046 C CA . GLU A 1 259 ? -10.556 4.830 26.299 1.00 92.19 259 GLU A CA 1
ATOM 2047 C C . GLU A 1 259 ? -11.519 5.582 27.229 1.00 92.19 259 GLU A C 1
ATOM 2049 O O . GLU A 1 259 ? -11.098 6.431 28.022 1.00 92.19 259 GLU A O 1
ATOM 2054 N N . LEU A 1 260 ? -12.823 5.303 27.129 1.00 90.25 260 LEU A N 1
ATOM 2055 C CA . LEU A 1 260 ? -13.851 6.035 27.881 1.00 90.25 260 LEU A CA 1
ATOM 2056 C C . LEU A 1 260 ? -13.594 6.065 29.397 1.00 90.25 260 LEU A C 1
ATOM 2058 O O . LEU A 1 260 ? -13.865 7.075 30.040 1.00 90.25 260 LEU A O 1
ATOM 2062 N N . ASP A 1 261 ? -13.065 4.984 29.969 1.00 88.56 261 ASP A N 1
ATOM 2063 C CA . ASP A 1 261 ? -12.755 4.875 31.398 1.00 88.56 261 ASP A CA 1
ATOM 2064 C C . ASP A 1 261 ? -11.424 5.535 31.804 1.00 88.56 261 ASP A C 1
ATOM 2066 O O . ASP A 1 261 ? -11.162 5.709 32.994 1.00 88.56 261 ASP A O 1
ATOM 2070 N N . GLU A 1 262 ? -10.599 5.939 30.836 1.00 88.25 262 GLU A N 1
ATOM 2071 C CA . GLU A 1 262 ? -9.355 6.689 31.049 1.00 88.25 262 GLU A CA 1
ATOM 2072 C C . GLU A 1 262 ? -9.553 8.207 30.884 1.00 88.25 262 GLU A C 1
ATOM 2074 O O . GLU A 1 262 ? -8.753 9.004 31.387 1.00 88.25 262 GLU A O 1
ATOM 2079 N N . ALA A 1 263 ? -10.618 8.621 30.192 1.00 86.75 263 ALA A N 1
ATOM 2080 C CA . ALA A 1 263 ? -10.889 10.018 29.892 1.00 86.75 263 ALA A CA 1
ATOM 2081 C C . ALA A 1 263 ? -11.234 10.816 31.162 1.00 86.75 263 ALA A C 1
ATOM 2083 O O . ALA A 1 263 ? -12.215 10.552 31.858 1.00 86.75 263 ALA A O 1
ATOM 2084 N N . ARG A 1 264 ? -10.450 11.863 31.439 1.00 86.25 264 ARG A N 1
ATOM 2085 C CA . ARG A 1 264 ? -10.796 12.872 32.448 1.00 86.25 264 ARG A CA 1
ATOM 2086 C C . ARG A 1 264 ? -11.564 14.003 31.784 1.00 86.25 264 ARG A C 1
ATOM 2088 O O . ARG A 1 264 ? -10.995 14.777 31.016 1.00 86.25 264 ARG A O 1
ATOM 2095 N N . LEU A 1 265 ? -12.859 14.062 32.073 1.00 86.38 265 LEU A N 1
ATOM 2096 C CA . LEU A 1 265 ? -13.756 15.077 31.539 1.00 86.38 265 LEU A CA 1
ATOM 2097 C C . LEU A 1 265 ? -13.772 16.273 32.491 1.00 86.38 265 LEU A C 1
ATOM 2099 O O . LEU A 1 265 ? -14.226 16.169 33.628 1.00 86.38 265 LEU A O 1
ATOM 2103 N N . GLU A 1 266 ? -13.243 17.394 32.017 1.00 87.31 266 GLU A N 1
ATOM 2104 C CA . GLU A 1 266 ? -13.234 18.669 32.730 1.00 87.31 266 GLU A CA 1
ATOM 2105 C C . GLU A 1 266 ? -14.142 19.661 32.001 1.00 87.31 266 GLU A C 1
ATOM 2107 O O . GLU A 1 266 ? -14.322 19.588 30.781 1.00 87.31 266 GLU A O 1
ATOM 2112 N N . GLU A 1 267 ? -14.732 20.584 32.754 1.00 87.50 267 GLU A N 1
ATOM 2113 C CA . GLU A 1 267 ? -15.616 21.604 32.200 1.00 87.50 267 GLU A CA 1
ATOM 2114 C C . GLU A 1 267 ? -14.848 22.518 31.227 1.00 87.50 267 GLU A C 1
ATOM 2116 O O . GLU A 1 267 ? -13.715 22.917 31.490 1.00 87.50 267 GLU A O 1
ATOM 2121 N N . GLY A 1 268 ? -15.455 22.831 30.078 1.00 87.94 268 GLY A N 1
ATOM 2122 C CA . GLY A 1 268 ? -14.856 23.698 29.055 1.00 87.94 268 GLY A CA 1
ATOM 2123 C C . GLY A 1 268 ? -13.959 23.006 28.019 1.00 87.94 268 GLY A C 1
ATOM 2124 O O . GLY A 1 268 ? -13.449 23.692 27.135 1.00 87.94 268 GLY A O 1
ATOM 2125 N N . ARG A 1 269 ? -13.782 21.678 28.074 1.00 90.81 269 ARG A N 1
ATOM 2126 C CA . ARG A 1 269 ? -13.032 20.915 27.055 1.00 90.81 269 ARG A CA 1
ATOM 2127 C C . ARG A 1 269 ? -13.936 20.417 25.929 1.00 90.81 269 ARG A C 1
ATOM 2129 O O . ARG A 1 269 ? -15.113 20.129 26.151 1.00 90.81 269 ARG A O 1
ATOM 2136 N N . THR A 1 270 ? -13.385 20.273 24.722 1.00 90.56 270 THR A N 1
ATOM 2137 C CA . THR A 1 270 ? -14.125 19.673 23.601 1.00 90.56 270 THR A CA 1
ATOM 2138 C C . THR A 1 270 ? -14.031 18.159 23.698 1.00 90.56 270 THR A C 1
ATOM 2140 O O . THR A 1 270 ? -12.934 17.602 23.684 1.00 90.56 270 THR A O 1
ATOM 2143 N N . VAL A 1 271 ? -15.185 17.496 23.791 1.00 92.62 271 VAL A N 1
ATOM 2144 C CA . VAL A 1 271 ? -15.282 16.045 23.976 1.00 92.62 271 VAL A CA 1
ATOM 2145 C C . VAL A 1 271 ? -16.076 15.437 22.829 1.00 92.62 271 VAL A C 1
ATOM 2147 O O . VAL A 1 271 ? -17.213 15.835 22.574 1.00 92.62 271 VAL A O 1
ATOM 2150 N N . GLN A 1 272 ? -15.499 14.437 22.171 1.00 93.94 272 GLN A N 1
ATOM 2151 C CA . GLN A 1 272 ? -16.177 13.628 21.164 1.00 93.94 272 GLN A CA 1
ATOM 2152 C C . GLN A 1 272 ? -16.130 12.159 21.571 1.00 93.94 272 GLN A C 1
ATOM 2154 O O . GLN A 1 272 ? -15.057 11.619 21.825 1.00 93.94 272 GLN A O 1
ATOM 2159 N N . VAL A 1 273 ? -17.290 11.505 21.604 1.00 92.38 273 VAL A N 1
ATOM 2160 C CA . VAL A 1 273 ? -17.391 10.056 21.815 1.00 92.38 273 VAL A CA 1
ATOM 2161 C C . VAL A 1 273 ? -17.444 9.366 20.455 1.00 92.38 273 VAL A C 1
ATOM 2163 O O . VAL A 1 273 ? -18.225 9.752 19.586 1.00 92.38 273 VAL A O 1
ATOM 2166 N N . LEU A 1 274 ? -16.607 8.351 20.281 1.00 92.00 274 LEU A N 1
ATOM 2167 C CA . LEU A 1 274 ? -16.424 7.583 19.058 1.00 92.00 274 LEU A CA 1
ATOM 2168 C C . LEU A 1 274 ? -16.666 6.102 19.352 1.00 92.00 274 LEU A C 1
ATOM 2170 O O . LEU A 1 274 ? -16.123 5.545 20.306 1.00 92.00 274 LEU A O 1
ATOM 2174 N N . PHE A 1 275 ? -17.456 5.451 18.503 1.00 91.12 275 PHE A N 1
ATOM 2175 C CA . PHE A 1 275 ? -17.599 4.000 18.509 1.00 91.12 275 PHE A CA 1
ATOM 2176 C C . PHE A 1 275 ? -16.571 3.412 17.544 1.00 91.12 275 PHE A C 1
ATOM 2178 O O . PHE A 1 275 ? -16.704 3.554 16.330 1.00 91.12 275 PHE A O 1
ATOM 2185 N N . GLN A 1 276 ? -15.527 2.787 18.081 1.00 90.62 276 GLN A N 1
ATOM 2186 C CA . GLN A 1 276 ? -14.432 2.230 17.296 1.00 90.62 276 GLN A CA 1
ATOM 2187 C C . GLN A 1 276 ? -14.569 0.715 17.205 1.00 90.62 276 GLN A C 1
ATOM 2189 O O . GLN A 1 276 ? -14.503 0.015 18.214 1.00 90.62 276 GLN A O 1
ATOM 2194 N N . ARG A 1 277 ? -14.741 0.197 15.989 1.00 90.69 277 ARG A N 1
ATOM 2195 C CA . ARG A 1 277 ? -14.698 -1.245 15.739 1.00 90.69 277 ARG A CA 1
ATOM 2196 C C . ARG A 1 277 ? -13.263 -1.764 15.785 1.00 90.69 277 ARG A C 1
ATOM 2198 O O . ARG A 1 277 ? -12.316 -1.021 15.513 1.00 90.69 277 ARG A O 1
ATOM 2205 N N . ASN A 1 278 ? -13.103 -3.054 16.064 1.00 90.06 278 ASN A N 1
ATOM 2206 C CA . ASN A 1 278 ? -11.816 -3.750 15.945 1.00 90.06 278 ASN A CA 1
ATOM 2207 C C . ASN A 1 278 ? -11.405 -4.044 14.495 1.00 90.06 278 ASN A C 1
ATOM 2209 O O . ASN A 1 278 ? -10.501 -4.831 14.276 1.00 90.06 278 ASN A O 1
ATOM 2213 N N . ARG A 1 279 ? -12.073 -3.441 13.517 1.00 89.94 279 ARG A N 1
ATOM 2214 C CA . ARG A 1 279 ? -11.740 -3.522 12.101 1.00 89.94 279 ARG A CA 1
ATOM 2215 C C . ARG A 1 279 ? -12.125 -2.226 11.423 1.00 89.94 279 ARG A C 1
ATOM 2217 O O . ARG A 1 279 ? -13.023 -1.519 11.895 1.00 89.94 279 ARG A O 1
ATOM 2224 N N . GLU A 1 280 ? -11.474 -1.941 10.312 1.00 88.88 280 GLU A N 1
ATOM 2225 C CA . GLU A 1 280 ? -11.896 -0.856 9.440 1.00 88.88 280 GLU A CA 1
ATOM 2226 C C . GLU A 1 280 ? -13.099 -1.292 8.593 1.00 88.88 280 GLU A C 1
ATOM 2228 O O . GLU A 1 280 ? -13.345 -2.483 8.360 1.00 88.88 280 GLU A O 1
ATOM 2233 N N . VAL A 1 281 ? -13.874 -0.302 8.155 1.00 92.19 281 VAL A N 1
ATOM 2234 C CA . VAL A 1 281 ? -14.877 -0.502 7.105 1.00 92.19 281 VAL A CA 1
ATOM 2235 C C . VAL A 1 281 ? -14.125 -0.719 5.801 1.00 92.19 281 VAL A C 1
ATOM 2237 O O . VAL A 1 281 ? -13.176 0.015 5.510 1.00 92.19 281 VAL A O 1
ATOM 2240 N N . LEU A 1 282 ? -14.530 -1.710 5.011 1.00 94.00 282 LEU A N 1
ATOM 2241 C CA . LEU A 1 282 ? -13.860 -1.988 3.746 1.00 94.00 282 LEU A CA 1
ATOM 2242 C C . LEU A 1 282 ? -13.977 -0.788 2.796 1.00 94.00 282 LEU A C 1
ATOM 2244 O O . LEU A 1 282 ? -15.039 -0.183 2.643 1.00 94.00 282 LEU A O 1
ATOM 2248 N N . ALA A 1 283 ? -12.877 -0.462 2.115 1.00 93.44 283 ALA A N 1
ATOM 2249 C CA . ALA A 1 283 ? -12.804 0.700 1.230 1.00 93.44 283 ALA A CA 1
ATOM 2250 C C . ALA A 1 283 ? -13.909 0.760 0.151 1.00 93.44 283 ALA A C 1
ATOM 2252 O O . ALA A 1 283 ? -14.423 1.857 -0.084 1.00 93.44 283 ALA A O 1
ATOM 2253 N N . PRO A 1 284 ? -14.337 -0.352 -0.491 1.00 94.62 284 PRO A N 1
ATOM 2254 C CA . PRO A 1 284 ? -15.447 -0.294 -1.435 1.00 94.62 284 PRO A CA 1
ATOM 2255 C C . PRO A 1 284 ? -16.751 0.156 -0.759 1.00 94.62 284 PRO A C 1
ATOM 2257 O O . PRO A 1 284 ? -17.456 0.991 -1.321 1.00 94.62 284 PRO A O 1
ATOM 2260 N N . ALA A 1 285 ? -17.043 -0.314 0.460 1.00 95.94 285 ALA A N 1
ATOM 2261 C CA . ALA A 1 285 ? -18.240 0.078 1.205 1.00 95.94 285 ALA A CA 1
ATOM 2262 C C . ALA A 1 285 ? -18.216 1.562 1.606 1.00 95.94 285 ALA A C 1
ATOM 2264 O O . ALA A 1 285 ? -19.206 2.275 1.414 1.00 95.94 285 ALA A O 1
ATOM 2265 N N . GLN A 1 286 ? -17.064 2.068 2.064 1.00 94.62 286 GLN A N 1
ATOM 2266 C CA . GLN A 1 286 ? -16.882 3.497 2.353 1.00 94.62 286 GLN A CA 1
ATOM 2267 C C . GLN A 1 286 ? -17.143 4.360 1.109 1.00 94.62 286 GLN A C 1
ATOM 2269 O O . GLN A 1 286 ? -17.938 5.298 1.154 1.00 94.62 286 GLN A O 1
ATOM 2274 N N . ARG A 1 287 ? -16.534 4.004 -0.029 1.00 95.38 287 ARG A N 1
ATOM 2275 C CA . ARG A 1 287 ? -16.668 4.742 -1.297 1.00 95.38 287 ARG A CA 1
ATOM 2276 C C . ARG A 1 287 ? -18.089 4.697 -1.857 1.00 95.38 287 ARG A C 1
ATOM 2278 O O . ARG A 1 287 ? -18.580 5.705 -2.364 1.00 95.38 287 ARG A O 1
ATOM 2285 N N . TRP A 1 288 ? -18.763 3.551 -1.772 1.00 96.75 288 TRP A N 1
ATOM 2286 C CA . TRP A 1 288 ? -20.170 3.442 -2.158 1.00 96.75 288 TRP A CA 1
ATOM 2287 C C . TRP A 1 288 ? -21.066 4.298 -1.262 1.00 96.75 288 TRP A C 1
ATOM 2289 O O . TRP A 1 288 ? -21.939 5.003 -1.766 1.00 96.75 288 TRP A O 1
ATOM 2299 N N . THR A 1 289 ? -20.798 4.329 0.043 1.00 96.12 289 THR A N 1
ATOM 2300 C CA . THR A 1 289 ? -21.513 5.195 0.991 1.00 96.12 289 THR A CA 1
ATOM 2301 C C . THR A 1 289 ? -21.319 6.677 0.666 1.00 96.12 289 THR A C 1
ATOM 2303 O O . THR A 1 289 ? -22.285 7.441 0.678 1.00 96.12 289 THR A O 1
ATOM 2306 N N . GLU A 1 290 ? -20.096 7.101 0.345 1.00 95.75 290 GLU A N 1
ATOM 2307 C CA . GLU A 1 290 ? -19.793 8.472 -0.087 1.00 95.75 290 GLU A CA 1
ATOM 2308 C C . GLU A 1 290 ? -20.579 8.849 -1.349 1.00 95.75 290 GLU A C 1
ATOM 2310 O O . GLU A 1 290 ? -21.311 9.841 -1.334 1.00 95.75 290 GLU A O 1
ATOM 2315 N N . ARG A 1 291 ? -20.537 8.008 -2.393 1.00 96.38 291 ARG A N 1
ATOM 2316 C CA . ARG A 1 291 ? -21.334 8.206 -3.618 1.00 96.38 291 ARG A CA 1
ATOM 2317 C C . ARG A 1 291 ? -22.827 8.281 -3.321 1.00 96.38 291 ARG A C 1
ATOM 2319 O O . ARG A 1 291 ? -23.514 9.158 -3.838 1.00 96.38 291 ARG A O 1
ATOM 2326 N N . GLY A 1 292 ? -23.337 7.406 -2.455 1.00 96.88 292 GLY A N 1
ATOM 2327 C CA . GLY A 1 292 ? -24.738 7.421 -2.039 1.00 96.88 292 GLY A CA 1
ATOM 2328 C C . GLY A 1 292 ? -25.141 8.751 -1.398 1.00 96.88 292 GLY A C 1
ATOM 2329 O O . GLY A 1 292 ? -26.181 9.316 -1.739 1.00 96.88 292 GLY A O 1
ATOM 2330 N N . ARG A 1 293 ? -24.287 9.315 -0.531 1.00 97.06 293 ARG A N 1
ATOM 2331 C CA . ARG A 1 293 ? -24.507 10.640 0.082 1.00 97.06 293 ARG A CA 1
ATOM 2332 C C . ARG A 1 293 ? -24.488 11.770 -0.946 1.00 97.06 293 ARG A C 1
ATOM 2334 O O . ARG A 1 293 ? -25.320 12.675 -0.857 1.00 97.06 293 ARG A O 1
ATOM 2341 N N . GLU A 1 294 ? -23.585 11.721 -1.922 1.00 96.88 294 GLU A N 1
ATOM 2342 C CA . GLU A 1 294 ? -23.528 12.691 -3.024 1.00 96.88 294 GLU A CA 1
ATOM 2343 C C . GLU A 1 294 ? -24.795 12.641 -3.888 1.00 96.88 294 GLU A C 1
ATOM 2345 O O . GLU A 1 294 ? -25.398 13.676 -4.176 1.00 96.88 294 GLU A O 1
ATOM 2350 N N . HIS A 1 295 ? -25.248 11.440 -4.263 1.00 97.06 295 HIS A N 1
ATOM 2351 C CA . HIS A 1 295 ? -26.498 11.241 -4.997 1.00 97.06 295 HIS A CA 1
ATOM 2352 C C . HIS A 1 295 ? -27.710 11.749 -4.208 1.00 97.06 295 HIS A C 1
ATOM 2354 O O . HIS A 1 295 ? -28.512 12.507 -4.756 1.00 97.06 295 HIS A O 1
ATOM 2360 N N . GLY A 1 296 ? -27.808 11.409 -2.920 1.00 96.69 296 GLY A N 1
ATOM 2361 C CA . GLY A 1 296 ? -28.914 11.831 -2.059 1.00 96.69 296 GLY A CA 1
ATOM 2362 C C . GLY A 1 296 ? -28.969 13.346 -1.854 1.00 96.69 296 GLY A C 1
ATOM 2363 O O . GLY A 1 296 ? -30.047 13.931 -1.904 1.00 96.69 296 GLY A O 1
ATOM 2364 N N . SER A 1 297 ? -27.811 13.997 -1.706 1.00 96.25 297 SER A N 1
ATOM 2365 C CA . SER A 1 297 ? -27.722 15.464 -1.613 1.00 96.25 297 SER A CA 1
ATOM 2366 C C . SER A 1 297 ? -28.139 16.159 -2.913 1.00 96.25 297 SER A C 1
ATOM 2368 O O . SER A 1 297 ? -28.600 17.295 -2.884 1.00 96.25 297 SER A O 1
ATOM 2370 N N . GLY A 1 298 ? -27.991 15.474 -4.050 1.00 96.50 298 GLY A N 1
ATOM 2371 C CA . GLY A 1 298 ? -28.470 15.914 -5.359 1.00 96.50 298 GLY A CA 1
ATOM 2372 C C . GLY A 1 298 ? -29.882 15.437 -5.714 1.00 96.50 298 GLY A C 1
ATOM 2373 O O . GLY A 1 298 ? -30.205 15.430 -6.898 1.00 96.50 298 GLY A O 1
ATOM 2374 N N . GLU A 1 299 ? -30.683 14.986 -4.739 1.00 97.06 299 GLU A N 1
ATOM 2375 C CA . GLU A 1 299 ? -32.067 14.496 -4.910 1.00 97.06 299 GLU A CA 1
ATOM 2376 C C . GLU A 1 299 ? -32.223 13.282 -5.856 1.00 97.06 299 GLU A C 1
ATOM 2378 O O . GLU A 1 299 ? -33.324 12.936 -6.284 1.00 97.06 299 GLU A O 1
ATOM 2383 N N . ARG A 1 300 ? -31.125 12.575 -6.150 1.00 97.75 300 ARG A N 1
ATOM 2384 C CA . ARG A 1 300 ? -31.085 11.338 -6.950 1.00 97.75 300 ARG A CA 1
ATOM 2385 C C . ARG A 1 300 ? -31.240 10.118 -6.045 1.00 97.75 300 ARG A C 1
ATOM 2387 O O . ARG A 1 300 ? -30.280 9.399 -5.765 1.00 97.75 300 ARG A O 1
ATOM 2394 N N . PHE A 1 301 ? -32.435 9.954 -5.481 1.00 97.25 301 PHE A N 1
ATOM 2395 C CA . PHE A 1 301 ? -32.671 8.994 -4.398 1.00 97.25 301 PHE A CA 1
ATOM 2396 C C . PHE A 1 301 ? -32.571 7.528 -4.833 1.00 97.25 301 PHE A C 1
ATOM 2398 O O . PHE A 1 301 ? -32.108 6.707 -4.046 1.00 97.25 301 PHE A O 1
ATOM 2405 N N . GLU A 1 302 ? -32.963 7.190 -6.064 1.00 97.81 302 GLU A N 1
ATOM 2406 C CA . GLU A 1 302 ? -32.859 5.814 -6.568 1.00 97.81 302 GLU A CA 1
ATOM 2407 C C . GLU A 1 302 ? -31.390 5.387 -6.692 1.00 97.81 302 GLU A C 1
ATOM 2409 O O . GLU A 1 302 ? -31.002 4.329 -6.196 1.00 97.81 302 GLU A O 1
ATOM 2414 N N . GLU A 1 303 ? -30.544 6.248 -7.261 1.00 97.88 303 GLU A N 1
ATOM 2415 C CA . GLU A 1 303 ? -29.105 6.017 -7.368 1.00 97.88 303 GLU A CA 1
ATOM 2416 C C . GLU A 1 303 ? -28.423 6.014 -5.998 1.00 97.88 303 GLU A C 1
ATOM 2418 O O . GLU A 1 303 ? -27.517 5.213 -5.763 1.00 97.88 303 GLU A O 1
ATOM 2423 N N . ALA A 1 304 ? -28.876 6.863 -5.070 1.00 97.88 304 ALA A N 1
ATOM 2424 C CA . ALA A 1 304 ? -28.382 6.868 -3.697 1.00 97.88 304 ALA A CA 1
ATOM 2425 C C . ALA A 1 304 ? -28.655 5.530 -2.995 1.00 97.88 304 ALA A C 1
ATOM 2427 O O . ALA A 1 304 ? -27.744 4.951 -2.404 1.00 97.88 304 ALA A O 1
ATOM 2428 N N . ILE A 1 305 ? -29.884 5.010 -3.100 1.00 97.69 305 ILE A N 1
ATOM 2429 C CA . ILE A 1 305 ? -30.266 3.715 -2.521 1.00 97.69 305 ILE A CA 1
ATOM 2430 C C . ILE A 1 305 ? -29.442 2.586 -3.141 1.00 97.69 305 ILE A C 1
ATOM 2432 O O . ILE A 1 305 ? -28.915 1.759 -2.401 1.00 97.69 305 ILE A O 1
ATOM 2436 N N . ALA A 1 306 ? -29.276 2.567 -4.466 1.00 97.62 306 ALA A N 1
ATOM 2437 C CA . ALA A 1 306 ? -28.448 1.563 -5.134 1.00 97.62 306 ALA A CA 1
ATOM 2438 C C . ALA A 1 306 ? -26.996 1.577 -4.620 1.00 97.62 306 ALA A C 1
ATOM 2440 O O . ALA A 1 306 ? -26.417 0.518 -4.385 1.00 97.62 306 ALA A O 1
ATOM 2441 N N . CYS A 1 307 ? -26.431 2.765 -4.379 1.00 97.25 307 CYS A N 1
ATOM 2442 C CA . CYS A 1 307 ? -25.100 2.903 -3.791 1.00 97.25 307 CYS A CA 1
ATOM 2443 C C . CYS A 1 307 ? -25.040 2.348 -2.359 1.00 97.25 307 CYS A C 1
ATOM 2445 O O . CYS A 1 307 ? -24.101 1.630 -2.033 1.00 97.25 307 CYS A O 1
ATOM 2447 N N . PHE A 1 308 ? -26.029 2.628 -1.506 1.00 96.81 308 PHE A N 1
ATOM 2448 C CA . PHE A 1 308 ? -26.051 2.080 -0.143 1.00 96.81 308 PHE A CA 1
ATOM 2449 C C . PHE A 1 308 ? -26.228 0.557 -0.124 1.00 96.81 308 PHE A C 1
ATOM 2451 O O . PHE A 1 308 ? -25.575 -0.116 0.666 1.00 96.81 308 PHE A O 1
ATOM 2458 N N . VAL A 1 309 ? -27.030 -0.005 -1.034 1.00 96.62 309 VAL A N 1
ATOM 2459 C CA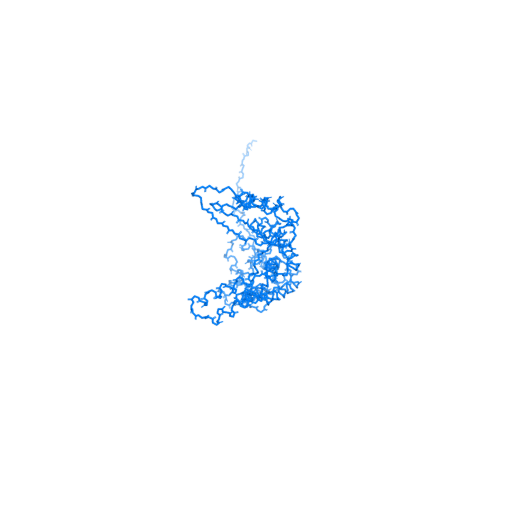 . VAL A 1 309 ? -27.129 -1.465 -1.203 1.00 96.62 309 VAL A CA 1
ATOM 2460 C C . VAL A 1 309 ? -25.772 -2.053 -1.597 1.00 96.62 309 VAL A C 1
ATOM 2462 O O . VAL A 1 309 ? -25.318 -2.999 -0.962 1.00 96.62 309 VAL A O 1
ATOM 2465 N N . ALA A 1 310 ? -25.082 -1.452 -2.571 1.00 95.94 310 ALA A N 1
ATOM 2466 C CA . ALA A 1 310 ? -23.743 -1.888 -2.968 1.00 95.94 310 ALA A CA 1
ATOM 2467 C C . ALA A 1 310 ? -22.710 -1.752 -1.831 1.00 95.94 310 ALA A C 1
ATOM 2469 O O . ALA A 1 310 ? -21.800 -2.575 -1.727 1.00 95.94 310 ALA A O 1
ATOM 2470 N N . ALA A 1 311 ? -22.845 -0.745 -0.959 1.00 96.31 311 ALA A N 1
ATOM 2471 C CA . ALA A 1 311 ? -22.003 -0.602 0.227 1.00 96.31 311 ALA A CA 1
ATOM 2472 C C . ALA A 1 311 ? -22.218 -1.755 1.220 1.00 96.31 311 ALA A C 1
ATOM 2474 O O . ALA A 1 311 ? -21.247 -2.392 1.627 1.00 96.31 311 ALA A O 1
ATOM 2475 N N . ALA A 1 312 ? -23.478 -2.065 1.536 1.00 95.00 312 ALA A N 1
ATOM 2476 C CA . ALA A 1 312 ? -23.840 -3.151 2.442 1.00 95.00 312 ALA A CA 1
ATOM 2477 C C . ALA A 1 312 ? -23.439 -4.535 1.901 1.00 95.00 312 ALA A C 1
ATOM 2479 O O . ALA A 1 312 ? -23.053 -5.419 2.665 1.00 95.00 312 ALA A O 1
ATOM 2480 N N . GLU A 1 313 ? -23.503 -4.732 0.581 1.00 94.12 313 GLU A N 1
ATOM 2481 C CA . GLU A 1 313 ? -23.001 -5.943 -0.077 1.00 94.12 313 GLU A CA 1
ATOM 2482 C C . GLU A 1 313 ? -21.471 -6.042 -0.017 1.00 94.12 313 GLU A C 1
ATOM 2484 O O . GLU A 1 313 ? -20.929 -7.138 0.140 1.00 94.12 313 GLU A O 1
ATOM 2489 N N . ALA A 1 314 ? -20.769 -4.910 -0.123 1.00 93.62 314 ALA A N 1
ATOM 2490 C CA . ALA A 1 314 ? -19.313 -4.863 -0.071 1.00 93.62 314 ALA A CA 1
ATOM 2491 C C . ALA A 1 314 ? -18.748 -5.098 1.337 1.00 93.62 314 ALA A C 1
ATOM 2493 O O . ALA A 1 314 ? -17.684 -5.704 1.461 1.00 93.62 314 ALA A O 1
ATOM 2494 N N . ASP A 1 315 ? -19.431 -4.642 2.390 1.00 93.50 315 ASP A N 1
ATOM 2495 C CA . ASP A 1 315 ? -19.065 -4.922 3.779 1.00 93.50 315 ASP A CA 1
ATOM 2496 C C . ASP A 1 315 ? -20.298 -5.242 4.627 1.00 93.50 315 ASP A C 1
ATOM 2498 O O . ASP A 1 315 ? -20.910 -4.373 5.241 1.00 93.50 315 ASP A O 1
ATOM 2502 N N . VAL A 1 316 ? -20.618 -6.531 4.743 1.00 86.44 316 VAL A N 1
ATOM 2503 C CA . VAL A 1 316 ? -21.772 -7.010 5.528 1.00 86.44 316 VAL A CA 1
ATOM 2504 C C . VAL A 1 316 ? -21.691 -6.672 7.023 1.00 86.44 316 VAL A C 1
ATOM 2506 O O . VAL A 1 316 ? -22.672 -6.832 7.752 1.00 86.44 316 VAL A O 1
ATOM 2509 N N . HIS A 1 317 ? -20.522 -6.245 7.506 1.00 84.12 317 HIS A N 1
ATOM 2510 C CA . HIS A 1 317 ? -20.307 -5.830 8.889 1.00 84.12 317 HIS A CA 1
ATOM 2511 C C . HIS A 1 317 ? -20.459 -4.313 9.093 1.00 84.12 317 HIS A C 1
ATOM 2513 O O . HIS A 1 317 ? -20.445 -3.863 10.244 1.00 84.12 317 HIS A O 1
ATOM 2519 N N . ASP A 1 318 ? -20.638 -3.546 8.012 1.00 81.38 318 ASP A N 1
ATOM 2520 C CA . ASP A 1 318 ? -20.998 -2.125 8.014 1.00 81.38 318 ASP A CA 1
ATOM 2521 C C . ASP A 1 318 ? -22.103 -1.810 6.983 1.00 81.38 318 ASP A C 1
ATOM 2523 O O . ASP A 1 318 ? -21.826 -1.197 5.952 1.00 81.38 318 ASP A O 1
ATOM 2527 N N . PRO A 1 319 ? -23.341 -2.274 7.235 1.00 65.31 319 PRO A N 1
ATOM 2528 C CA . PRO A 1 319 ? -24.454 -2.131 6.300 1.00 65.31 319 PRO A CA 1
ATOM 2529 C C . PRO A 1 319 ? -25.023 -0.711 6.194 1.00 65.31 319 PRO A C 1
ATOM 2531 O O . PRO A 1 319 ? -24.979 0.041 7.199 1.00 65.31 319 PRO A O 1
#